Protein AF-A0A1Y3MSL2-F1 (afdb_monomer_lite)

Secondary structure (DSSP, 8-state):
-TTTT-TTHHHHHHHHHTT--TT---HHHHHHHHHHHHHHHHTTHHHH-GGGHHHHHHHHHHHTTTTTT-HHHHHHHHHHHHHHHHH-HHHHGGG-HHHHHHHHHHTTSHHHHHHHHHHHH-GGGT-TT---HHHHHHSPPPHHHHHTTS-HHHHHHHHHHHHH-------HHHHHHHHHHHHHHHHHS-GGGHHHHHHHHHHHHHHHHHTTSSS-SHHHHT-TT--HHHHHHHHHHHHHHHT----------------S-S--S--S--PPPPHHHHHHHHHHHHHTT-TT----HHHHHHHHHHHHTT-

Radius of gyration: 24.71 Å; chains: 1; bounding box: 52×56×68 Å

Foldseek 3Di:
DLVVVDPPVLVVLLLLLLVQAPLDPDPVNLCSLQVSLCVCVVSVVCVVPVLSLQQLLLSLLRCLLNCPVVVVSSVSSLVVNLCCCQPPVVSNLLQAQVSVVSLVSCCVPVSSVVVNCCQAPPVCNRPVPRPHSVSRNPRDGDPSNVSSNHHPVNVVVVVCCVVPDPDPDPDLVVVLVVLLVLLCCLCPVDPVCSVVSLVVLQVVVVVCCVVPVDVACQCSLVDVPHDPSSNVSCCSSHVVRNPPPDPPPDDDDDDDPDDPDDDDPDPPDDDPDDPVVVVVVVVVCVVVVDPPDDQDPVNVVVVVVSVVVPD

pLDDT: mean 78.19, std 22.47, range [26.97, 98.5]

Sequence (311 aa):
MVEFNVSGLDKVYINLLRQIQGGSTTEENLWLIETLLNHIKHYRIYESTPKIIPPFLYAYLRLICEHSQYKDLQQQEIQFCIQLLTEKFNICMEIGRDLIRALQDVAQIPEFQKIWTDLLENPNNFDPNFEGIEQILLIPTQKQCLEARITFYMEEKLNFYTNNSAIMMNTPDLSATLINFLRHLVDQYCQSLSQVMLKHVKLSMHTILSKNVIRTLHNIYNCPTFNETTRNSMKYLFGEFLNIEQKQLPMNNMNKPISPTGKSFDSVNMIPLNPRVDDILNKFKKISSDKNKKYSRQDMKDLISLCLDGV

Structure (mmCIF, N/CA/C/O backbone):
data_AF-A0A1Y3MSL2-F1
#
_entry.id   AF-A0A1Y3MSL2-F1
#
loop_
_atom_site.group_PDB
_atom_site.id
_atom_site.type_symbol
_atom_site.label_atom_id
_atom_site.label_alt_id
_atom_site.label_comp_id
_atom_site.label_asym_id
_atom_site.label_entity_id
_atom_site.label_seq_id
_atom_site.pdbx_PDB_ins_code
_atom_site.Cartn_x
_atom_site.Cartn_y
_atom_site.Cartn_z
_atom_site.occupancy
_atom_site.B_iso_or_equiv
_atom_site.auth_seq_id
_atom_site.auth_comp_id
_atom_site.auth_asym_id
_atom_site.auth_atom_id
_atom_site.pdbx_PDB_model_num
ATOM 1 N N . MET A 1 1 ? -16.620 17.525 16.086 1.00 66.31 1 MET A N 1
ATOM 2 C CA . MET A 1 1 ? -17.002 17.370 14.659 1.00 66.31 1 MET A CA 1
ATOM 3 C C . MET A 1 1 ? -17.764 16.074 14.424 1.00 66.31 1 MET A C 1
ATOM 5 O O . MET A 1 1 ? -18.835 16.142 13.841 1.00 66.31 1 MET A O 1
ATOM 9 N N . VAL A 1 2 ? -17.261 14.928 14.902 1.00 69.00 2 VAL A N 1
ATOM 10 C CA . VAL A 1 2 ? -17.973 13.640 14.787 1.00 69.00 2 VAL A CA 1
ATOM 11 C C . VAL A 1 2 ? -19.322 13.663 15.506 1.00 69.00 2 VAL A C 1
ATOM 13 O O . VAL A 1 2 ? -20.334 13.373 14.888 1.00 69.00 2 VAL A O 1
ATOM 16 N N . GLU A 1 3 ? -19.361 14.143 16.750 1.00 75.44 3 GLU A N 1
ATOM 17 C CA . GLU A 1 3 ? -20.609 14.298 17.523 1.00 75.44 3 GLU A CA 1
ATOM 18 C C . GLU A 1 3 ? -21.643 15.225 16.861 1.00 75.44 3 GLU A C 1
ATOM 20 O O . GLU A 1 3 ? -22.834 15.132 17.134 1.00 75.44 3 GLU A O 1
ATOM 25 N N . PHE A 1 4 ? -21.190 16.111 15.970 1.00 72.88 4 PHE A N 1
ATOM 26 C CA . PHE A 1 4 ? -22.033 17.081 15.272 1.00 72.88 4 PHE A CA 1
ATOM 27 C C . PHE A 1 4 ? -22.359 16.656 13.830 1.00 72.88 4 PHE A C 1
ATOM 29 O O . PHE A 1 4 ? -22.899 17.465 13.083 1.00 72.88 4 PHE A O 1
ATOM 36 N N . ASN A 1 5 ? -22.015 15.423 13.421 1.00 73.19 5 ASN A N 1
ATOM 37 C CA . ASN A 1 5 ? -22.256 14.874 12.077 1.00 73.19 5 ASN A CA 1
ATOM 38 C C . ASN A 1 5 ? -21.853 15.821 10.933 1.00 73.19 5 ASN A C 1
ATOM 40 O O . ASN A 1 5 ? -22.550 15.955 9.926 1.00 73.19 5 ASN A O 1
ATOM 44 N N . VAL A 1 6 ? -20.711 16.495 11.092 1.00 77.56 6 VAL A N 1
ATOM 45 C CA . VAL A 1 6 ? -20.198 17.429 10.084 1.00 77.56 6 VAL A CA 1
ATOM 46 C C . VAL A 1 6 ? -19.865 16.666 8.797 1.00 77.56 6 VAL A C 1
ATOM 48 O O . VAL A 1 6 ? -19.219 15.619 8.830 1.00 77.56 6 VAL A O 1
ATOM 51 N N . SER A 1 7 ? -20.284 17.186 7.643 1.00 79.50 7 SER A N 1
ATOM 52 C CA . SER A 1 7 ? -19.957 16.598 6.339 1.00 79.50 7 SER A CA 1
ATOM 53 C C . SER A 1 7 ? -18.458 16.682 6.033 1.00 79.50 7 SER A C 1
ATOM 55 O O . SER A 1 7 ? -17.817 17.681 6.354 1.00 79.50 7 SER A O 1
ATOM 57 N N . GLY A 1 8 ? -17.903 15.683 5.340 1.00 82.69 8 GLY A N 1
ATOM 58 C CA . GLY A 1 8 ? -16.497 15.699 4.906 1.00 82.69 8 GLY A CA 1
ATOM 59 C C . GLY A 1 8 ? -15.489 15.244 5.969 1.00 82.69 8 GLY A C 1
ATOM 60 O O . GLY A 1 8 ? -14.298 15.538 5.852 1.00 82.69 8 GLY A O 1
ATOM 61 N N . LEU A 1 9 ? -15.951 14.544 7.012 1.00 83.75 9 LEU A N 1
ATOM 62 C CA . LEU A 1 9 ? -15.089 13.970 8.050 1.00 83.75 9 LEU A CA 1
ATOM 63 C C . LEU A 1 9 ? -14.026 13.027 7.479 1.00 83.75 9 LEU A C 1
ATOM 65 O O . LEU A 1 9 ? -12.894 13.053 7.953 1.00 83.75 9 LEU A O 1
ATOM 69 N N . ASP A 1 10 ? -14.356 12.253 6.444 1.00 83.81 10 ASP A N 1
ATOM 70 C CA . ASP A 1 10 ? -13.400 11.425 5.700 1.00 83.81 10 ASP A CA 1
ATOM 71 C C . ASP A 1 10 ? -12.150 12.213 5.312 1.00 83.81 10 ASP A C 1
ATOM 73 O O . ASP A 1 10 ? -11.039 11.806 5.649 1.00 83.81 10 ASP A O 1
ATOM 77 N N . LYS A 1 11 ? -12.323 13.378 4.680 1.00 88.44 11 LYS A N 1
ATOM 78 C CA . LYS A 1 11 ? -11.209 14.232 4.242 1.00 88.44 11 LYS A CA 1
ATOM 79 C C . LYS A 1 11 ? -10.355 14.703 5.411 1.00 88.44 11 LYS A C 1
ATOM 81 O O . LYS A 1 11 ? -9.132 14.717 5.299 1.00 88.44 11 LYS A O 1
ATOM 86 N N . VAL A 1 12 ? -10.981 15.064 6.533 1.00 90.12 12 VAL A N 1
ATOM 87 C CA . VAL A 1 12 ? -10.260 15.476 7.746 1.00 90.12 12 VAL A CA 1
ATOM 88 C C . VAL A 1 12 ? -9.389 14.331 8.254 1.00 90.12 12 VAL A C 1
ATOM 90 O O . VAL A 1 12 ? -8.194 14.525 8.457 1.00 90.12 12 VAL A O 1
ATOM 93 N N . TYR A 1 13 ? -9.945 13.128 8.390 1.00 91.81 13 TYR A N 1
ATOM 94 C CA . TYR A 1 13 ? -9.178 11.973 8.852 1.00 91.81 13 TYR A CA 1
ATOM 95 C C . TYR A 1 13 ? -8.070 11.559 7.894 1.00 91.81 13 TYR A C 1
ATOM 97 O O . TYR A 1 13 ? -6.981 11.229 8.347 1.00 91.81 13 TYR A O 1
ATOM 105 N N . ILE A 1 14 ? -8.310 11.601 6.584 1.00 91.06 14 ILE A N 1
ATOM 106 C CA . ILE A 1 14 ? -7.271 11.318 5.588 1.00 91.06 14 ILE A CA 1
ATOM 107 C C . ILE A 1 14 ? -6.144 12.345 5.712 1.00 91.06 14 ILE A C 1
ATOM 109 O O . ILE A 1 14 ? -4.976 11.974 5.741 1.00 91.06 14 ILE A O 1
ATOM 113 N N . ASN A 1 15 ? -6.465 13.632 5.854 1.00 92.06 15 ASN A N 1
ATOM 114 C CA . ASN A 1 15 ? -5.452 14.671 6.037 1.00 92.06 15 ASN A CA 1
ATOM 115 C C . ASN A 1 15 ? -4.680 14.522 7.354 1.00 92.06 15 ASN A C 1
ATOM 117 O O . ASN A 1 15 ? -3.499 14.861 7.394 1.00 92.06 15 ASN A O 1
ATOM 121 N N . LEU A 1 16 ? -5.318 14.009 8.411 1.00 94.12 16 LEU A N 1
ATOM 122 C CA . LEU A 1 16 ? -4.657 13.680 9.675 1.00 94.12 16 LEU A CA 1
ATOM 123 C C . LEU A 1 16 ? -3.761 12.442 9.544 1.00 94.12 16 LEU A C 1
ATOM 125 O O . LEU A 1 16 ? -2.630 12.482 10.017 1.00 94.12 16 LEU A O 1
ATOM 129 N N . LEU A 1 17 ? -4.204 11.393 8.840 1.00 94.81 17 LEU A N 1
ATOM 130 C CA . LEU A 1 17 ? -3.349 10.249 8.498 1.00 94.81 17 LEU A CA 1
ATOM 131 C C . LEU A 1 17 ? -2.090 10.704 7.759 1.00 94.81 17 LEU A C 1
ATOM 133 O O . LEU A 1 17 ? -1.000 10.243 8.069 1.00 94.81 17 LEU A O 1
ATOM 137 N N . ARG A 1 18 ? -2.223 11.665 6.839 1.00 95.06 18 ARG A N 1
ATOM 138 C CA . ARG A 1 18 ? -1.089 12.249 6.109 1.00 95.06 18 ARG A CA 1
ATOM 139 C C . ARG A 1 18 ? -0.109 13.021 6.991 1.00 95.06 18 ARG A C 1
ATOM 141 O O . ARG A 1 18 ? 0.969 13.358 6.518 1.00 95.06 18 ARG A O 1
ATOM 148 N N . GLN A 1 19 ? -0.442 13.340 8.239 1.00 93.50 19 GLN A N 1
ATOM 149 C CA . GLN A 1 19 ? 0.536 13.915 9.168 1.00 93.50 19 GLN A CA 1
ATOM 150 C C . GLN A 1 19 ? 1.425 12.843 9.803 1.00 93.50 19 GLN A C 1
ATOM 152 O O . GLN A 1 19 ? 2.504 13.174 10.287 1.00 93.50 19 GLN A O 1
ATOM 157 N N . ILE A 1 20 ? 1.007 11.572 9.774 1.00 94.94 20 ILE A N 1
ATOM 158 C CA . ILE A 1 20 ? 1.820 10.468 10.274 1.00 94.94 20 ILE A CA 1
ATOM 159 C C . ILE A 1 20 ? 3.036 10.304 9.365 1.00 94.94 20 ILE A C 1
ATOM 161 O O . ILE A 1 20 ? 2.923 10.064 8.160 1.00 94.94 20 ILE A O 1
ATOM 165 N N . GLN A 1 21 ? 4.217 10.388 9.963 1.00 92.69 21 GLN A N 1
ATOM 166 C CA . GLN A 1 21 ? 5.470 10.131 9.276 1.00 92.69 21 GLN A CA 1
ATOM 167 C C . GLN A 1 21 ? 5.853 8.658 9.433 1.00 92.69 21 GLN A C 1
ATOM 169 O O . GLN A 1 21 ? 6.237 8.224 10.516 1.00 92.69 21 GLN A O 1
ATOM 174 N N . GLY A 1 22 ? 5.791 7.891 8.342 1.00 90.81 22 GLY A N 1
ATOM 175 C CA . GLY A 1 22 ? 6.319 6.523 8.328 1.00 90.81 22 GLY A CA 1
ATOM 176 C C . GLY A 1 22 ? 7.823 6.488 8.626 1.00 90.81 22 GLY A C 1
ATOM 177 O O . GLY A 1 22 ? 8.572 7.371 8.199 1.00 90.81 22 GLY A O 1
ATOM 178 N N . GLY A 1 23 ? 8.255 5.477 9.372 1.00 89.44 23 GLY A N 1
ATOM 179 C CA . GLY A 1 23 ? 9.626 5.270 9.834 1.00 89.44 23 GLY A CA 1
ATOM 180 C C . GLY A 1 23 ? 10.053 6.180 10.989 1.00 89.44 23 GLY A C 1
ATOM 181 O O . GLY A 1 23 ? 11.220 6.150 11.374 1.00 89.44 23 GLY A O 1
ATOM 182 N N . SER A 1 24 ? 9.148 7.002 11.528 1.00 92.19 24 SER A N 1
ATOM 183 C CA . SER A 1 24 ? 9.424 7.889 12.659 1.00 92.19 24 SER A CA 1
ATOM 184 C C . SER A 1 24 ? 8.794 7.353 13.940 1.00 92.19 24 SER A C 1
ATOM 186 O O . SER A 1 24 ? 7.582 7.169 14.012 1.00 92.19 24 SER A O 1
ATOM 188 N N . THR A 1 25 ? 9.599 7.171 14.982 1.00 93.50 25 THR A N 1
ATOM 189 C CA . THR A 1 25 ? 9.144 6.727 16.310 1.00 93.50 25 THR A CA 1
ATOM 190 C C . THR A 1 25 ? 9.230 7.849 17.349 1.00 93.50 25 THR A C 1
ATOM 192 O O . THR A 1 25 ? 9.481 7.593 18.525 1.00 93.50 25 THR A O 1
ATOM 195 N N . THR A 1 26 ? 9.091 9.113 16.928 1.00 95.81 26 THR A N 1
ATOM 196 C CA . THR A 1 26 ? 9.028 10.243 17.870 1.00 95.81 26 THR A CA 1
ATOM 197 C C . THR A 1 26 ? 7.743 10.190 18.694 1.00 95.81 26 THR A C 1
ATOM 199 O O . THR A 1 26 ? 6.717 9.691 18.224 1.00 95.81 26 THR A O 1
ATOM 202 N N . GLU A 1 27 ? 7.778 10.734 19.912 1.00 95.62 27 GLU A N 1
ATOM 203 C CA . GLU A 1 27 ? 6.625 10.732 20.822 1.00 95.62 27 GLU A CA 1
ATOM 204 C C . GLU A 1 27 ? 5.393 11.393 20.190 1.00 95.62 27 GLU A C 1
ATOM 206 O O . GLU A 1 27 ? 4.289 10.871 20.308 1.00 95.62 27 GLU A O 1
ATOM 211 N N . GLU A 1 28 ? 5.569 12.491 19.449 1.00 95.69 28 GLU A N 1
ATOM 212 C CA . GLU A 1 28 ? 4.463 13.188 18.787 1.00 95.69 28 GLU A CA 1
ATOM 213 C C . GLU A 1 28 ? 3.830 12.355 17.666 1.00 95.69 28 GLU A C 1
ATOM 215 O O . GLU A 1 28 ? 2.613 12.399 17.475 1.00 95.69 28 GLU A O 1
ATOM 220 N N . ASN A 1 29 ? 4.642 11.591 16.929 1.00 95.81 29 ASN A N 1
ATOM 221 C CA . ASN A 1 29 ? 4.155 10.745 15.843 1.00 95.81 29 ASN A CA 1
ATOM 222 C C . ASN A 1 29 ? 3.393 9.541 16.407 1.00 95.81 29 ASN A C 1
ATOM 224 O O . ASN A 1 29 ? 2.274 9.271 15.982 1.00 95.81 29 ASN A O 1
ATOM 228 N N . LEU A 1 30 ? 3.958 8.879 17.422 1.00 97.44 30 LEU A N 1
ATOM 229 C CA . LEU A 1 30 ? 3.312 7.769 18.128 1.00 97.44 30 LEU A CA 1
ATOM 230 C C . LEU A 1 30 ? 2.002 8.210 18.789 1.00 97.44 30 LEU A C 1
ATOM 232 O O . LEU A 1 30 ? 0.982 7.538 18.643 1.00 97.44 30 LEU A O 1
ATOM 236 N N . TRP A 1 31 ? 1.999 9.380 19.436 1.00 97.25 31 TRP A N 1
ATOM 237 C CA . TRP A 1 31 ? 0.795 9.968 20.017 1.00 97.25 31 TRP A CA 1
ATOM 238 C C . TRP A 1 31 ? -0.295 10.195 18.968 1.00 97.25 31 TRP A C 1
ATOM 240 O O . TRP A 1 31 ? -1.458 9.871 19.213 1.00 97.25 31 TRP A O 1
ATOM 250 N N . LEU A 1 32 ? 0.055 10.732 17.794 1.00 97.19 32 LEU A N 1
ATOM 251 C CA . LEU A 1 32 ? -0.909 10.954 16.717 1.00 97.19 32 LEU A CA 1
ATOM 252 C C . LEU A 1 32 ? -1.486 9.628 16.203 1.00 97.19 32 LEU A C 1
ATOM 254 O O . LEU A 1 32 ? -2.701 9.523 16.027 1.00 97.19 32 LEU A O 1
ATOM 258 N N . ILE A 1 33 ? -0.631 8.627 15.983 1.00 97.88 33 ILE A N 1
ATOM 259 C CA . ILE A 1 33 ? -1.020 7.290 15.520 1.00 97.88 33 ILE A CA 1
ATOM 260 C C . ILE A 1 33 ? -2.006 6.653 16.501 1.00 97.88 33 ILE A C 1
ATOM 262 O O . ILE A 1 33 ? -3.086 6.221 16.094 1.00 97.88 33 ILE A O 1
ATOM 266 N N . GLU A 1 34 ? -1.670 6.633 17.789 1.00 97.75 34 GLU A N 1
ATOM 267 C CA . GLU A 1 34 ? -2.527 6.059 18.824 1.00 97.75 34 GLU A CA 1
ATOM 268 C C . GLU A 1 34 ? -3.834 6.850 18.974 1.00 97.75 34 GLU A C 1
ATOM 270 O O . GLU A 1 34 ? -4.921 6.273 19.049 1.00 97.75 34 GLU A O 1
ATOM 275 N N . THR A 1 35 ? -3.760 8.182 18.952 1.00 97.44 35 THR A N 1
ATOM 276 C CA . THR A 1 35 ? -4.938 9.050 19.077 1.00 97.44 35 THR A CA 1
ATOM 277 C C . THR A 1 35 ? -5.912 8.833 17.924 1.00 97.44 35 THR A C 1
ATOM 279 O O . THR A 1 35 ? -7.111 8.685 18.161 1.00 97.44 35 THR A O 1
ATOM 282 N N . LEU A 1 36 ? -5.429 8.778 16.679 1.00 97.12 36 LEU A N 1
ATOM 283 C CA . LEU A 1 36 ? -6.282 8.529 15.515 1.00 97.12 36 LEU A CA 1
ATOM 284 C C . LEU A 1 36 ? -6.907 7.134 15.554 1.00 97.12 36 LEU A C 1
ATOM 286 O O . LEU A 1 36 ? -8.094 7.000 15.245 1.00 97.12 36 LEU A O 1
ATOM 290 N N . LEU A 1 37 ? -6.148 6.126 15.990 1.00 97.62 37 LEU A N 1
ATOM 291 C CA . LEU A 1 37 ? -6.630 4.755 16.132 1.00 97.62 37 LEU A CA 1
ATOM 292 C C . LEU A 1 37 ? -7.752 4.668 17.170 1.00 97.62 37 LEU A C 1
ATOM 294 O O . LEU A 1 37 ? -8.819 4.105 16.921 1.00 97.62 37 LEU A O 1
ATOM 298 N N . ASN A 1 38 ? -7.539 5.279 18.332 1.00 96.50 38 ASN A N 1
ATOM 299 C CA . ASN A 1 38 ? -8.529 5.310 19.397 1.00 96.50 38 ASN A CA 1
ATOM 300 C C . ASN A 1 38 ? -9.775 6.087 18.981 1.00 96.50 38 ASN A C 1
ATOM 302 O O . ASN A 1 38 ? -10.893 5.637 19.228 1.00 96.50 38 ASN A O 1
ATOM 306 N N . HIS A 1 39 ? -9.607 7.208 18.282 1.00 94.38 39 HIS A N 1
ATOM 307 C CA . HIS A 1 39 ? -10.724 8.031 17.840 1.00 94.38 39 HIS A CA 1
ATOM 308 C C . HIS A 1 39 ? -11.575 7.327 16.772 1.00 94.38 39 HIS A C 1
ATOM 310 O O . HIS A 1 39 ? -12.806 7.338 16.861 1.00 94.38 39 HIS A O 1
ATOM 316 N N . ILE A 1 40 ? -10.952 6.670 15.783 1.00 93.88 40 ILE A N 1
ATOM 317 C CA . ILE A 1 40 ? -11.698 5.952 14.742 1.00 93.88 40 ILE A CA 1
ATOM 318 C C . ILE A 1 40 ? -12.452 4.742 15.314 1.00 93.88 40 ILE A C 1
ATOM 320 O O . ILE A 1 40 ? -13.585 4.481 14.901 1.00 93.88 40 ILE A O 1
ATOM 324 N N . LYS A 1 41 ? -11.864 4.049 16.303 1.00 94.12 41 LYS A N 1
ATOM 325 C CA . LYS A 1 41 ? -12.496 2.933 17.024 1.00 94.12 41 LYS A CA 1
ATOM 326 C C . LYS A 1 41 ? -13.646 3.402 17.912 1.00 94.12 41 LYS A C 1
ATOM 328 O O . LYS A 1 41 ? -14.734 2.841 17.822 1.00 94.12 41 LYS A O 1
ATOM 333 N N . HIS A 1 42 ? -13.422 4.430 18.732 1.00 93.50 42 HIS A N 1
ATOM 334 C CA . HIS A 1 42 ? -14.396 4.922 19.708 1.00 93.50 42 HIS A CA 1
ATOM 335 C C . HIS A 1 42 ? -15.689 5.400 19.043 1.00 93.50 42 HIS A C 1
ATOM 337 O O . HIS A 1 42 ? -16.775 4.997 19.446 1.00 93.50 42 HIS A O 1
ATOM 343 N N . TYR A 1 43 ? -15.573 6.201 17.982 1.00 91.38 43 TYR A N 1
ATOM 344 C CA . TYR A 1 43 ? -16.738 6.733 17.273 1.00 91.38 43 TYR A CA 1
ATOM 345 C C . TYR A 1 43 ? -17.218 5.858 16.106 1.00 91.38 43 TYR A C 1
ATOM 347 O O . TYR A 1 43 ? -18.119 6.269 15.378 1.00 91.38 43 TYR A O 1
ATOM 355 N N . ARG A 1 44 ? -16.601 4.686 15.887 1.00 91.12 44 ARG A N 1
ATOM 356 C CA . ARG A 1 44 ? -16.934 3.742 14.799 1.00 91.12 44 ARG A CA 1
ATOM 357 C C . ARG A 1 44 ? -17.102 4.425 13.435 1.00 91.12 44 ARG A C 1
ATOM 359 O O . ARG A 1 44 ? -18.027 4.157 12.676 1.00 91.12 44 ARG A O 1
ATOM 366 N N . ILE A 1 45 ? -16.190 5.335 13.105 1.00 89.88 45 ILE A N 1
ATOM 367 C CA . ILE A 1 45 ? -16.319 6.242 11.944 1.00 89.88 45 ILE A CA 1
ATOM 368 C C . ILE A 1 45 ? -16.338 5.473 10.622 1.00 89.88 45 ILE A C 1
ATOM 370 O O . ILE A 1 45 ? -16.960 5.895 9.651 1.00 89.88 45 ILE A O 1
ATOM 374 N N . TYR A 1 46 ? -15.693 4.310 10.597 1.00 91.12 46 TYR A N 1
ATOM 375 C CA . TYR A 1 46 ? -15.720 3.387 9.469 1.00 91.12 46 TYR A CA 1
ATOM 376 C C . TYR A 1 46 ? -17.119 2.822 9.166 1.00 91.12 46 TYR A C 1
ATOM 378 O O . TYR A 1 46 ? -17.337 2.333 8.062 1.00 91.12 46 TYR A O 1
ATOM 386 N N . GLU A 1 47 ? -18.079 2.896 10.093 1.00 90.94 47 GLU A N 1
ATOM 387 C CA . GLU A 1 47 ? -19.471 2.508 9.834 1.00 90.94 47 GLU A CA 1
ATOM 388 C C . GLU A 1 47 ? -20.258 3.621 9.153 1.00 90.94 47 GLU A C 1
ATOM 390 O O . GLU A 1 47 ? -20.958 3.371 8.174 1.00 90.94 47 GLU A O 1
ATOM 395 N N . SER A 1 48 ? -20.126 4.855 9.645 1.00 88.31 48 SER A N 1
ATOM 396 C CA . SER A 1 48 ? -20.818 6.011 9.067 1.00 88.31 48 SER A CA 1
ATOM 397 C C . SER A 1 48 ? -20.194 6.454 7.746 1.00 88.31 48 SER A C 1
ATOM 399 O O . SER A 1 48 ? -20.893 6.944 6.862 1.00 88.31 48 SER A O 1
ATOM 401 N N . THR A 1 49 ? -18.880 6.266 7.591 1.00 90.00 49 THR A N 1
ATOM 402 C CA . THR A 1 49 ? -18.124 6.689 6.409 1.00 90.00 49 THR A CA 1
ATOM 403 C C . THR A 1 49 ? -17.181 5.583 5.919 1.00 90.00 49 THR A C 1
ATOM 405 O O . THR A 1 49 ? -15.966 5.692 6.081 1.00 90.00 49 THR A O 1
ATOM 408 N N . PRO A 1 50 ? -17.688 4.526 5.255 1.00 92.50 50 PRO A N 1
ATOM 409 C CA . PRO A 1 50 ? -16.879 3.351 4.906 1.00 92.50 50 PRO A CA 1
ATOM 410 C C . PRO A 1 50 ? -15.697 3.624 3.964 1.00 92.50 50 PRO A C 1
ATOM 412 O O . PRO A 1 50 ? -14.712 2.895 3.982 1.00 92.50 50 PRO A O 1
ATOM 415 N N . LYS A 1 51 ? -15.730 4.727 3.204 1.00 90.56 51 LYS A N 1
ATOM 416 C CA . LYS A 1 51 ? -14.627 5.176 2.328 1.00 90.56 51 LYS A CA 1
ATOM 417 C C . LYS A 1 51 ? -13.320 5.479 3.073 1.00 90.56 51 LYS A C 1
ATOM 419 O O . LYS A 1 51 ? -12.273 5.633 2.451 1.00 90.56 51 LYS A O 1
ATOM 424 N N . ILE A 1 52 ? -13.377 5.602 4.398 1.00 94.00 52 ILE A N 1
ATOM 425 C CA . ILE A 1 52 ? -12.206 5.789 5.254 1.00 94.00 52 ILE A CA 1
ATOM 426 C C . ILE A 1 52 ? -11.447 4.476 5.506 1.00 94.00 52 ILE A C 1
ATOM 428 O O . ILE A 1 52 ? -10.282 4.514 5.891 1.00 94.00 52 ILE A O 1
ATOM 432 N N . ILE A 1 53 ? -12.087 3.320 5.285 1.00 96.69 53 ILE A N 1
ATOM 433 C CA . ILE A 1 53 ? -11.514 2.001 5.576 1.00 96.69 53 ILE A CA 1
ATOM 434 C C . ILE A 1 53 ? -10.244 1.753 4.752 1.00 96.69 53 ILE A C 1
ATOM 436 O O . ILE A 1 53 ? -9.220 1.479 5.379 1.00 96.69 53 ILE A O 1
ATOM 440 N N . PRO A 1 54 ? -10.236 1.906 3.407 1.00 97.56 54 PRO A N 1
ATOM 441 C CA . PRO A 1 54 ? -9.041 1.645 2.605 1.00 97.56 54 PRO A CA 1
ATOM 442 C C . PRO A 1 54 ? -7.781 2.404 3.063 1.00 97.56 54 PRO A C 1
ATOM 444 O O . PRO A 1 54 ? -6.775 1.749 3.345 1.00 97.56 54 PRO A O 1
ATOM 447 N N . PRO A 1 55 ? -7.784 3.748 3.218 1.00 96.88 55 PRO A N 1
ATOM 448 C CA . PRO A 1 55 ? -6.581 4.469 3.634 1.00 96.88 55 PRO A CA 1
ATOM 449 C C . PRO A 1 55 ? -6.166 4.166 5.079 1.00 96.88 55 PRO A C 1
ATOM 451 O O . PRO A 1 55 ? -4.967 4.123 5.343 1.00 96.88 55 PRO A O 1
ATOM 454 N N . PHE A 1 56 ? -7.107 3.939 6.006 1.00 97.62 56 PHE A N 1
ATOM 455 C CA . PHE A 1 56 ? -6.768 3.587 7.391 1.00 97.62 56 PHE A CA 1
ATOM 456 C C . PHE A 1 56 ? -6.155 2.201 7.473 1.00 97.62 56 PHE A C 1
ATOM 458 O O . PHE A 1 56 ? -5.062 2.057 8.013 1.00 97.62 56 PHE A O 1
ATOM 465 N N . LEU A 1 57 ? -6.819 1.192 6.910 1.00 98.25 57 LEU A N 1
ATOM 466 C CA . LEU A 1 57 ? -6.297 -0.166 6.905 1.00 98.25 57 LEU A CA 1
ATOM 467 C C . LEU A 1 57 ? -4.913 -0.200 6.247 1.00 98.25 57 LEU A C 1
ATOM 469 O O . LEU A 1 57 ? -3.971 -0.736 6.827 1.00 98.25 57 LEU A O 1
ATOM 473 N N . TYR A 1 58 ? -4.758 0.431 5.079 1.00 97.94 58 TYR A N 1
ATOM 474 C CA . TYR A 1 58 ? -3.467 0.487 4.402 1.00 97.94 58 TYR A CA 1
ATOM 475 C C . TYR A 1 58 ? -2.397 1.216 5.231 1.00 97.94 58 TYR A C 1
ATOM 477 O O . TYR A 1 58 ? -1.252 0.766 5.281 1.00 97.94 58 TYR A O 1
ATOM 485 N N . ALA A 1 59 ? -2.746 2.314 5.911 1.00 97.38 59 ALA A N 1
ATOM 486 C CA . ALA A 1 59 ? -1.818 3.026 6.782 1.00 97.38 59 ALA A CA 1
ATOM 487 C C . ALA A 1 59 ? -1.352 2.169 7.962 1.00 97.38 59 ALA A C 1
ATOM 489 O O . ALA A 1 59 ? -0.145 2.020 8.157 1.00 97.38 59 ALA A O 1
ATOM 490 N N . TYR A 1 60 ? -2.286 1.576 8.702 1.00 98.06 60 TYR A N 1
ATOM 491 C CA . TYR A 1 60 ? -1.975 0.816 9.908 1.00 98.06 60 TYR A CA 1
ATOM 492 C C . TYR A 1 60 ? -1.302 -0.528 9.612 1.00 98.06 60 TYR A C 1
ATOM 494 O O . TYR A 1 60 ? -0.371 -0.884 10.327 1.00 98.06 60 TYR A O 1
ATOM 502 N N . LEU A 1 61 ? -1.639 -1.221 8.515 1.00 97.81 61 LEU A N 1
ATOM 503 C CA . LEU A 1 61 ? -0.897 -2.419 8.087 1.00 97.81 61 LEU A CA 1
ATOM 504 C C . LEU A 1 61 ? 0.603 -2.143 7.909 1.00 97.81 61 LEU A C 1
ATOM 506 O O . LEU A 1 61 ? 1.430 -2.989 8.227 1.00 97.81 61 LEU A O 1
ATOM 510 N N . ARG A 1 62 ? 0.964 -0.950 7.423 1.00 95.75 62 ARG A N 1
ATOM 511 C CA . ARG A 1 62 ? 2.365 -0.561 7.208 1.00 95.75 62 ARG A CA 1
ATOM 512 C C . ARG A 1 62 ? 3.050 -0.125 8.505 1.00 95.75 62 ARG A C 1
ATOM 514 O O . ARG A 1 62 ? 4.229 -0.408 8.678 1.00 95.75 62 ARG A O 1
ATOM 521 N N . LEU A 1 63 ? 2.317 0.534 9.405 1.00 96.75 63 LEU A N 1
ATOM 522 C CA . LEU A 1 63 ? 2.830 0.991 10.703 1.00 96.75 63 LEU A CA 1
ATOM 523 C C . LEU A 1 63 ? 3.151 -0.162 11.662 1.00 96.75 63 LEU A C 1
ATOM 525 O O . LEU A 1 63 ? 4.133 -0.080 12.393 1.00 96.75 63 LEU A O 1
ATOM 529 N N . ILE A 1 64 ? 2.398 -1.265 11.609 1.00 97.12 64 ILE A N 1
ATOM 530 C CA . ILE A 1 64 ? 2.588 -2.421 12.504 1.00 97.12 64 ILE A CA 1
ATOM 531 C C . ILE A 1 64 ? 4.037 -2.930 12.508 1.00 97.12 64 ILE A C 1
ATOM 533 O O . ILE A 1 64 ? 4.570 -3.277 13.566 1.00 97.12 64 ILE A O 1
ATOM 537 N N . CYS A 1 65 ? 4.698 -2.968 11.347 1.00 92.06 65 CYS A N 1
ATOM 538 C CA . CYS A 1 65 ? 6.093 -3.403 11.232 1.00 92.06 65 CYS A CA 1
ATOM 539 C C . CYS A 1 65 ? 7.076 -2.436 11.920 1.00 92.06 65 CYS A C 1
ATOM 541 O O . CYS A 1 65 ? 8.131 -2.855 12.397 1.00 92.06 65 CYS A O 1
ATOM 543 N N . GLU A 1 66 ? 6.731 -1.151 11.986 1.00 93.25 66 GLU A N 1
ATOM 544 C CA . GLU A 1 66 ? 7.557 -0.078 12.547 1.00 93.25 66 GLU A CA 1
ATOM 545 C C . GLU A 1 66 ? 7.454 -0.028 14.085 1.00 93.25 66 GLU A C 1
ATOM 547 O O . GLU A 1 66 ? 8.397 0.380 14.761 1.00 93.25 66 GLU A O 1
ATOM 552 N N . HIS A 1 67 ? 6.352 -0.518 14.662 1.00 95.19 67 HIS A N 1
ATOM 553 C CA . HIS A 1 67 ? 6.066 -0.432 16.100 1.00 95.19 67 HIS A CA 1
ATOM 554 C C . HIS A 1 67 ? 6.389 -1.695 16.902 1.00 95.19 67 HIS A C 1
ATOM 556 O O . HIS A 1 67 ? 5.895 -1.875 18.011 1.00 95.19 67 HIS A O 1
ATOM 562 N N . SER A 1 68 ? 7.270 -2.562 16.399 1.00 91.06 68 SER A N 1
ATOM 563 C CA . SER A 1 68 ? 7.656 -3.804 17.093 1.00 91.06 68 SER A CA 1
ATOM 564 C C . SER A 1 68 ? 8.170 -3.611 18.531 1.00 91.06 68 SER A C 1
ATOM 566 O O . SER A 1 68 ? 8.066 -4.538 19.337 1.00 91.06 68 SER A O 1
ATOM 568 N N . GLN A 1 69 ? 8.694 -2.428 18.863 1.00 93.06 69 GLN A N 1
ATOM 569 C CA . GLN A 1 69 ? 9.163 -2.054 20.204 1.00 93.06 69 GLN A CA 1
ATOM 570 C C . GLN A 1 69 ? 8.045 -1.514 21.120 1.00 93.06 69 GLN A C 1
ATOM 572 O O . GLN A 1 69 ? 8.204 -1.520 22.337 1.00 93.06 69 GLN A O 1
ATOM 577 N N . TYR A 1 70 ? 6.901 -1.107 20.562 1.00 95.94 70 TYR A N 1
ATOM 578 C CA . TYR A 1 70 ? 5.759 -0.519 21.270 1.00 95.94 70 TYR A CA 1
ATOM 579 C C . TYR A 1 70 ? 4.599 -1.516 21.297 1.00 95.94 70 TYR A C 1
ATOM 581 O O . TYR A 1 70 ? 3.613 -1.366 20.580 1.00 95.94 70 TYR A O 1
ATOM 589 N N . LYS A 1 71 ? 4.743 -2.574 22.102 1.00 95.75 71 LYS A N 1
ATOM 590 C CA . LYS A 1 71 ? 3.867 -3.759 22.058 1.00 95.75 71 LYS A CA 1
ATOM 591 C C . LYS A 1 71 ? 2.384 -3.453 22.241 1.00 95.75 71 LYS A C 1
ATOM 593 O O . LYS A 1 71 ? 1.576 -4.007 21.503 1.00 95.75 71 LYS A O 1
ATOM 598 N N . ASP A 1 72 ? 2.037 -2.556 23.158 1.00 97.25 72 ASP A N 1
ATOM 599 C CA . ASP A 1 72 ? 0.635 -2.213 23.411 1.00 97.25 72 ASP A CA 1
ATOM 600 C C . ASP A 1 72 ? 0.007 -1.493 22.214 1.00 97.25 72 ASP A C 1
ATOM 602 O O . ASP A 1 72 ? -1.082 -1.861 21.773 1.00 97.25 72 ASP A O 1
ATOM 606 N N . LEU A 1 73 ? 0.712 -0.512 21.639 1.00 97.62 73 LEU A N 1
ATOM 607 C CA . LEU A 1 73 ? 0.266 0.175 20.427 1.00 97.62 73 LEU A CA 1
ATOM 608 C C . LEU A 1 73 ? 0.179 -0.807 19.256 1.00 97.62 73 LEU A C 1
ATOM 610 O O . LEU A 1 73 ? -0.873 -0.917 18.633 1.00 97.62 73 LEU A O 1
ATOM 614 N N . GLN A 1 74 ? 1.240 -1.582 19.016 1.00 97.88 74 GLN A N 1
ATOM 615 C CA . GLN A 1 74 ? 1.287 -2.583 17.952 1.00 97.88 74 GLN A CA 1
ATOM 616 C C . GLN A 1 74 ? 0.104 -3.556 18.048 1.00 97.88 74 GLN A C 1
ATOM 618 O O . GLN A 1 74 ? -0.545 -3.839 17.043 1.00 97.88 74 GLN A O 1
ATOM 623 N N . GLN A 1 75 ? -0.233 -4.032 19.252 1.00 98.06 75 GLN A N 1
ATOM 624 C CA . GLN A 1 75 ? -1.370 -4.930 19.442 1.00 98.06 75 GLN A CA 1
ATOM 625 C C . GLN A 1 75 ? -2.703 -4.251 19.111 1.00 98.06 75 GLN A C 1
ATOM 627 O O . GLN A 1 75 ? -3.570 -4.876 18.497 1.00 98.06 75 GLN A O 1
ATOM 632 N N . GLN A 1 76 ? -2.883 -2.979 19.479 1.00 98.25 76 GLN A N 1
ATOM 633 C CA . GLN A 1 76 ? -4.087 -2.225 19.123 1.00 98.25 76 GLN A CA 1
ATOM 634 C C . GLN A 1 76 ? -4.229 -2.056 17.603 1.00 98.25 76 GLN A C 1
ATOM 636 O O . GLN A 1 76 ? -5.345 -2.158 17.083 1.00 98.25 76 GLN A O 1
ATOM 641 N N . GLU A 1 77 ? -3.121 -1.814 16.897 1.00 98.38 77 GLU A N 1
ATOM 642 C CA . GLU A 1 77 ? -3.080 -1.702 15.435 1.00 98.38 77 GLU A CA 1
ATOM 643 C C . GLU A 1 77 ? -3.415 -3.038 14.765 1.00 98.38 77 GLU A C 1
ATOM 645 O O . GLU A 1 77 ? -4.269 -3.080 13.877 1.00 98.38 77 GLU A O 1
ATOM 650 N N . ILE A 1 78 ? -2.802 -4.136 15.231 1.00 98.50 78 ILE A N 1
ATOM 651 C CA . ILE A 1 78 ? -3.092 -5.501 14.767 1.00 98.50 78 ILE A CA 1
ATOM 652 C C . ILE A 1 78 ? -4.587 -5.781 14.920 1.00 98.50 78 ILE A C 1
ATOM 654 O O . ILE A 1 78 ? -5.255 -6.091 13.937 1.00 98.50 78 ILE A O 1
ATOM 658 N N . GLN A 1 79 ? -5.141 -5.609 16.123 1.00 98.25 79 GLN A N 1
ATOM 659 C CA . GLN A 1 79 ? -6.556 -5.877 16.394 1.00 98.25 79 GLN A CA 1
ATOM 660 C C . GLN A 1 79 ? -7.485 -5.085 15.473 1.00 98.25 79 GLN A C 1
ATOM 662 O O . GLN A 1 79 ? -8.448 -5.639 14.946 1.00 98.25 79 GLN A O 1
ATOM 667 N N . PHE A 1 80 ? -7.192 -3.803 15.256 1.00 98.25 80 PHE A N 1
ATOM 668 C CA . PHE A 1 80 ? -7.981 -2.957 14.368 1.00 98.25 80 PHE A CA 1
ATOM 669 C C . PHE A 1 80 ? -7.943 -3.441 12.914 1.00 98.25 80 PHE A C 1
ATOM 671 O O . PHE A 1 80 ? -8.992 -3.585 12.284 1.00 98.25 80 PHE A O 1
ATOM 678 N N . CYS A 1 81 ? -6.754 -3.736 12.387 1.00 98.50 81 CYS A N 1
ATOM 679 C CA . CYS A 1 81 ? -6.593 -4.232 11.023 1.00 98.50 81 CYS A CA 1
ATOM 680 C C . CYS A 1 81 ? -7.278 -5.593 10.822 1.00 98.50 81 CYS A C 1
ATOM 682 O O . CYS A 1 81 ? -8.000 -5.767 9.841 1.00 98.50 81 CYS A O 1
ATOM 684 N N . ILE A 1 82 ? -7.110 -6.533 11.761 1.00 98.19 82 ILE A N 1
ATOM 685 C CA . ILE A 1 82 ? -7.771 -7.848 11.731 1.00 98.19 82 ILE A CA 1
ATOM 686 C C . ILE A 1 82 ? -9.295 -7.691 11.758 1.00 98.19 82 ILE A C 1
ATOM 688 O O . ILE A 1 82 ? -9.989 -8.348 10.979 1.00 98.19 82 ILE A O 1
ATOM 692 N N . GLN A 1 83 ? -9.820 -6.799 12.605 1.00 97.25 83 GLN A N 1
ATOM 693 C CA . GLN A 1 83 ? -11.255 -6.526 12.678 1.00 97.25 83 GLN A CA 1
ATOM 694 C C . GLN A 1 83 ? -11.793 -6.045 11.323 1.00 97.25 83 GLN A C 1
ATOM 696 O O . GLN A 1 83 ? -12.763 -6.604 10.816 1.00 97.25 83 GLN A O 1
ATOM 701 N N . LEU A 1 84 ? -11.147 -5.056 10.697 1.00 97.81 84 LEU A N 1
ATOM 702 C CA . LEU A 1 84 ? -11.578 -4.544 9.393 1.00 97.81 84 LEU A CA 1
ATOM 703 C C . LEU A 1 84 ? -11.491 -5.601 8.287 1.00 97.81 84 LEU A C 1
ATOM 705 O O . LEU A 1 84 ? -12.426 -5.728 7.498 1.00 97.81 84 LEU A O 1
ATOM 709 N N . LEU A 1 85 ? -10.404 -6.376 8.247 1.00 97.31 85 LEU A N 1
ATOM 710 C CA . LEU A 1 85 ? -10.225 -7.444 7.261 1.00 97.31 85 LEU A CA 1
ATOM 711 C C . LEU A 1 85 ? -11.270 -8.553 7.409 1.00 97.31 85 LEU A C 1
ATOM 713 O O . LEU A 1 85 ? -11.673 -9.129 6.407 1.00 97.31 85 LEU A O 1
ATOM 717 N N . THR A 1 86 ? -11.727 -8.826 8.632 1.00 95.19 86 THR A N 1
ATOM 718 C CA . THR A 1 86 ? -12.728 -9.868 8.899 1.00 95.19 86 THR A CA 1
ATOM 719 C C . THR A 1 86 ? -14.155 -9.367 8.661 1.00 95.19 86 THR A C 1
ATOM 721 O O . THR A 1 86 ? -14.975 -10.073 8.087 1.00 95.19 86 THR A O 1
ATOM 724 N N . GLU A 1 87 ? -14.476 -8.141 9.085 1.00 94.81 87 GLU A N 1
ATOM 725 C CA . GLU A 1 87 ? -15.851 -7.619 9.057 1.00 94.81 87 GLU A CA 1
ATOM 726 C C . GLU A 1 87 ? -16.200 -6.860 7.769 1.00 94.81 87 GLU A C 1
ATOM 728 O O . GLU A 1 87 ? -17.377 -6.707 7.433 1.00 94.81 87 GLU A O 1
ATOM 733 N N . LYS A 1 88 ? -15.200 -6.305 7.074 1.00 96.12 88 LYS A N 1
ATOM 734 C CA . LYS A 1 88 ? -15.374 -5.365 5.953 1.00 96.12 88 LYS A CA 1
ATOM 735 C C . LYS A 1 88 ? -14.473 -5.713 4.766 1.00 96.12 88 LYS A C 1
ATOM 737 O O . LYS A 1 88 ? -14.044 -4.812 4.040 1.00 96.12 88 LYS A O 1
ATOM 742 N N . PHE A 1 89 ? -14.205 -7.002 4.543 1.00 95.88 89 PHE A N 1
ATOM 743 C CA . PHE A 1 89 ? -13.261 -7.475 3.525 1.00 95.88 89 PHE A CA 1
ATOM 744 C C . PHE A 1 89 ? -13.514 -6.888 2.129 1.00 95.88 89 PHE A C 1
ATOM 746 O O . PHE A 1 89 ? -12.589 -6.365 1.513 1.00 95.88 89 PHE A O 1
ATOM 753 N N . ASN A 1 90 ? -14.772 -6.860 1.676 1.00 94.81 90 ASN A N 1
ATOM 754 C CA . ASN A 1 90 ? -15.148 -6.298 0.372 1.00 94.81 90 ASN A CA 1
ATOM 755 C C . ASN A 1 90 ? -14.683 -4.851 0.165 1.00 94.81 90 ASN A C 1
ATOM 757 O O . ASN A 1 90 ? -14.236 -4.497 -0.921 1.00 94.81 90 ASN A O 1
ATOM 761 N N . ILE A 1 91 ? -14.732 -4.026 1.215 1.00 96.56 91 ILE A N 1
ATOM 762 C CA . ILE A 1 91 ? -14.265 -2.634 1.166 1.00 96.56 91 ILE A CA 1
ATOM 763 C C . ILE A 1 91 ? -12.736 -2.588 1.252 1.00 96.56 91 ILE A C 1
ATOM 765 O O . ILE A 1 91 ? -12.092 -1.777 0.595 1.00 96.56 91 ILE A O 1
ATOM 769 N N . CYS A 1 92 ? -12.132 -3.484 2.036 1.00 97.50 92 CYS A N 1
ATOM 770 C CA . CYS A 1 92 ? -10.679 -3.598 2.133 1.00 97.50 92 CYS A CA 1
ATOM 771 C C . CYS A 1 92 ? -10.050 -3.944 0.775 1.00 97.50 92 CYS A C 1
ATOM 773 O O . CYS A 1 92 ? -9.033 -3.355 0.414 1.00 97.50 92 CYS A O 1
ATOM 775 N N . MET A 1 93 ? -10.678 -4.829 -0.010 1.00 95.44 93 MET A N 1
ATOM 776 C CA . MET A 1 93 ? -10.219 -5.197 -1.356 1.00 95.44 93 MET A CA 1
ATOM 777 C C . MET A 1 93 ? -10.105 -4.003 -2.308 1.00 95.44 93 MET A C 1
ATOM 779 O O . MET A 1 93 ? -9.278 -4.033 -3.220 1.00 95.44 93 MET A O 1
ATOM 783 N N . GLU A 1 94 ? -10.866 -2.927 -2.083 1.00 95.81 94 GLU A N 1
ATOM 784 C CA . GLU A 1 94 ? -10.779 -1.713 -2.895 1.00 95.81 94 GLU A CA 1
ATOM 785 C C . GLU A 1 94 ? -9.409 -1.020 -2.806 1.00 95.81 94 GLU A C 1
ATOM 787 O O . GLU A 1 94 ? -9.066 -0.246 -3.700 1.00 95.81 94 GLU A O 1
ATOM 792 N N . ILE A 1 95 ? -8.594 -1.318 -1.781 1.00 97.94 95 ILE A N 1
ATOM 793 C CA . ILE A 1 95 ? -7.184 -0.896 -1.728 1.00 97.94 95 ILE A CA 1
ATOM 794 C C . ILE A 1 95 ? -6.431 -1.400 -2.967 1.00 97.94 95 ILE A C 1
ATOM 796 O O . ILE A 1 95 ? -5.538 -0.707 -3.443 1.00 97.94 95 ILE A O 1
ATOM 800 N N . GLY A 1 96 ? -6.786 -2.572 -3.500 1.00 96.00 96 GLY A N 1
ATOM 801 C CA . GLY A 1 96 ? -6.164 -3.199 -4.663 1.00 96.00 96 GLY A CA 1
ATOM 802 C C . GLY A 1 96 ? -4.844 -3.901 -4.351 1.00 96.00 96 GLY A C 1
ATOM 803 O O . GLY A 1 96 ? -4.573 -4.280 -3.213 1.00 96.00 96 GLY A O 1
ATOM 804 N N . ARG A 1 97 ? -3.996 -4.085 -5.367 1.00 91.56 97 ARG A N 1
ATOM 805 C CA . ARG A 1 97 ? -2.758 -4.890 -5.288 1.00 91.56 97 ARG A CA 1
ATOM 806 C C . ARG A 1 97 ? -1.812 -4.558 -4.124 1.00 91.56 97 ARG A C 1
ATOM 808 O O . ARG A 1 97 ? -1.106 -5.444 -3.647 1.00 91.56 97 ARG A O 1
ATOM 815 N N . ASP A 1 98 ? -1.781 -3.311 -3.649 1.00 95.38 98 ASP A N 1
ATOM 816 C CA . ASP A 1 98 ? -0.949 -2.931 -2.498 1.00 95.38 98 ASP A CA 1
ATOM 817 C C . ASP A 1 98 ? -1.460 -3.490 -1.162 1.00 95.38 98 ASP A C 1
ATOM 819 O O . ASP A 1 98 ? -0.670 -3.575 -0.223 1.00 95.38 98 ASP A O 1
ATOM 823 N N . LEU A 1 99 ? -2.723 -3.927 -1.075 1.00 97.00 99 LEU A N 1
ATOM 824 C CA . LEU A 1 99 ? -3.218 -4.693 0.070 1.00 97.00 99 LEU A CA 1
ATOM 825 C C . LEU A 1 99 ? -2.454 -6.007 0.208 1.00 97.00 99 LEU A C 1
ATOM 827 O O . LEU A 1 99 ? -1.966 -6.308 1.290 1.00 97.00 99 LEU A O 1
ATOM 831 N N . ILE A 1 100 ? -2.297 -6.754 -0.891 1.00 93.88 100 ILE A N 1
ATOM 832 C CA . ILE A 1 100 ? -1.564 -8.029 -0.892 1.00 93.88 100 ILE A CA 1
ATOM 833 C C . ILE A 1 100 ? -0.129 -7.807 -0.420 1.00 93.88 100 ILE A C 1
ATOM 835 O O . ILE A 1 100 ? 0.354 -8.518 0.455 1.00 93.88 100 ILE A O 1
ATOM 839 N N . ARG A 1 101 ? 0.528 -6.764 -0.933 1.00 90.44 101 ARG A N 1
ATOM 840 C CA . ARG A 1 101 ? 1.889 -6.408 -0.524 1.00 90.44 101 ARG A CA 1
ATOM 841 C C . ARG A 1 101 ? 1.964 -6.023 0.961 1.00 90.44 101 ARG A C 1
ATOM 843 O O . ARG A 1 101 ? 2.884 -6.443 1.647 1.00 90.44 101 ARG A O 1
ATOM 850 N N . ALA A 1 102 ? 1.009 -5.240 1.464 1.00 95.62 102 ALA A N 1
ATOM 851 C CA . ALA A 1 102 ? 0.963 -4.861 2.877 1.00 95.62 102 ALA A CA 1
ATOM 852 C C . ALA A 1 102 ? 0.693 -6.064 3.797 1.00 95.62 102 ALA A C 1
ATOM 854 O O . ALA A 1 102 ? 1.290 -6.151 4.862 1.00 95.62 102 ALA A O 1
ATOM 855 N N . LEU A 1 103 ? -0.156 -7.008 3.380 1.00 95.44 103 LEU A N 1
ATOM 856 C CA . LEU A 1 103 ? -0.415 -8.248 4.116 1.00 95.44 103 LEU A CA 1
ATOM 857 C C . LEU A 1 103 ? 0.806 -9.174 4.137 1.00 95.44 103 LEU A C 1
ATOM 859 O O . LEU A 1 103 ? 1.087 -9.768 5.172 1.00 95.44 103 LEU A O 1
ATOM 863 N N . GLN A 1 104 ? 1.567 -9.248 3.039 1.00 88.94 104 GLN A N 1
ATOM 864 C CA . GLN A 1 104 ? 2.840 -9.979 2.993 1.00 88.94 104 GLN A CA 1
ATOM 865 C C . GLN A 1 104 ? 3.846 -9.443 4.021 1.00 88.94 104 GLN A C 1
ATOM 867 O O . GLN A 1 104 ? 4.510 -10.240 4.682 1.00 88.94 104 GLN A O 1
ATOM 872 N N . ASP A 1 105 ? 3.922 -8.117 4.194 1.00 89.38 105 ASP A N 1
ATOM 873 C CA . ASP A 1 105 ? 4.830 -7.478 5.159 1.00 89.38 105 ASP A CA 1
ATOM 874 C C . ASP A 1 105 ? 4.530 -7.915 6.614 1.00 89.38 105 ASP A C 1
ATOM 876 O O . ASP A 1 105 ? 5.447 -8.042 7.427 1.00 89.38 105 ASP A O 1
ATOM 880 N N . VAL A 1 106 ? 3.258 -8.185 6.942 1.00 95.38 106 VAL A N 1
ATOM 881 C CA . VAL A 1 106 ? 2.806 -8.577 8.293 1.00 95.38 106 VAL A CA 1
ATOM 882 C C . VAL A 1 106 ? 2.508 -10.072 8.446 1.00 95.38 106 VAL A C 1
ATOM 884 O O . VAL A 1 106 ? 2.155 -10.506 9.539 1.00 95.38 106 VAL A O 1
ATOM 887 N N . ALA A 1 107 ? 2.686 -10.889 7.403 1.00 90.12 107 ALA A N 1
ATOM 888 C CA . ALA A 1 107 ? 2.260 -12.295 7.385 1.00 90.12 107 ALA A CA 1
ATOM 889 C C . ALA A 1 107 ? 2.952 -13.190 8.432 1.00 90.12 107 ALA A C 1
ATOM 891 O O . ALA A 1 107 ? 2.469 -14.280 8.725 1.00 90.12 107 ALA A O 1
ATOM 892 N N . GLN A 1 108 ? 4.081 -12.750 8.998 1.00 88.62 108 GLN A N 1
ATOM 893 C CA . GLN A 1 108 ? 4.783 -13.464 10.073 1.00 88.62 108 GLN A CA 1
ATOM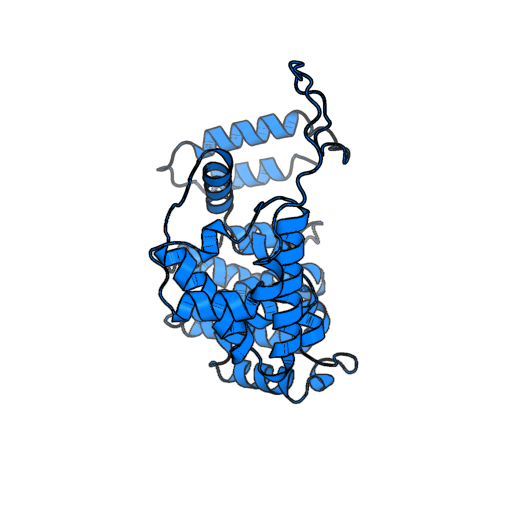 894 C C . GLN A 1 108 ? 4.120 -13.297 11.451 1.00 88.62 108 GLN A C 1
ATOM 896 O O . GLN A 1 108 ? 4.458 -14.020 12.386 1.00 88.62 108 GLN A O 1
ATOM 901 N N . ILE A 1 109 ? 3.203 -12.340 11.601 1.00 94.12 109 ILE A N 1
ATOM 902 C CA . ILE A 1 109 ? 2.440 -12.131 12.833 1.00 94.12 109 ILE A CA 1
ATOM 903 C C . ILE A 1 109 ? 1.306 -13.169 12.870 1.00 94.12 109 ILE A C 1
ATOM 905 O O . ILE A 1 109 ? 0.569 -13.252 11.887 1.00 94.12 109 ILE A O 1
ATOM 909 N N . PRO A 1 110 ? 1.118 -13.939 13.962 1.00 93.69 110 PRO A N 1
ATOM 910 C CA . PRO A 1 110 ? 0.192 -15.077 13.992 1.00 93.69 110 PRO A CA 1
ATOM 911 C C . PRO A 1 110 ? -1.236 -14.765 13.522 1.00 93.69 110 PRO A C 1
ATOM 913 O O . PRO A 1 110 ? -1.828 -15.538 12.768 1.00 93.69 110 PRO A O 1
ATOM 916 N N . GLU A 1 111 ? -1.789 -13.619 13.923 1.00 95.06 111 GLU A N 1
ATOM 917 C CA . GLU A 1 111 ? -3.131 -13.190 13.528 1.00 95.06 111 GLU A CA 1
ATOM 918 C C . GLU A 1 111 ? -3.241 -12.957 12.013 1.00 95.06 111 GLU A C 1
ATOM 920 O O . GLU A 1 111 ? -4.223 -13.363 11.388 1.00 95.06 111 GLU A O 1
ATOM 925 N N . PHE A 1 112 ? -2.215 -12.356 11.406 1.00 96.62 112 PHE A N 1
ATOM 926 C CA . PHE A 1 112 ? -2.156 -12.140 9.960 1.00 96.62 112 PHE A CA 1
ATOM 927 C C . PHE A 1 112 ? -1.753 -13.389 9.192 1.00 96.62 112 PHE A C 1
ATOM 929 O O . PHE A 1 112 ? -2.192 -13.547 8.059 1.00 96.62 112 PHE A O 1
ATOM 936 N N . GLN A 1 113 ? -0.975 -14.291 9.791 1.00 92.38 113 GLN A N 1
ATOM 937 C CA . GLN A 1 113 ? -0.636 -15.571 9.182 1.00 92.38 113 GLN A CA 1
ATOM 938 C C . GLN A 1 113 ? -1.906 -16.361 8.872 1.00 92.38 113 GLN A C 1
ATOM 940 O O . GLN A 1 113 ? -2.043 -16.881 7.770 1.00 92.38 113 GLN A O 1
ATOM 945 N N . LYS A 1 114 ? -2.868 -16.385 9.805 1.00 91.62 114 LYS A N 1
ATOM 946 C CA . LYS A 1 114 ? -4.171 -17.015 9.571 1.00 91.62 114 LYS A CA 1
ATOM 947 C C . LYS A 1 114 ? -4.900 -16.380 8.384 1.00 91.62 114 LYS A C 1
ATOM 949 O O . LYS A 1 114 ? -5.316 -17.101 7.485 1.00 91.62 114 LYS A O 1
ATOM 954 N N . ILE A 1 115 ? -5.007 -15.048 8.357 1.00 94.25 115 ILE A N 1
ATOM 955 C CA . ILE A 1 115 ? -5.626 -14.325 7.233 1.00 94.25 115 ILE A CA 1
ATOM 956 C C . ILE A 1 115 ? -4.915 -14.657 5.920 1.00 94.25 115 ILE A C 1
ATOM 958 O O . ILE A 1 115 ? -5.568 -14.915 4.918 1.00 94.25 115 ILE A O 1
ATOM 962 N N . TRP A 1 116 ? -3.584 -14.661 5.919 1.00 91.81 116 TRP A N 1
ATOM 963 C CA . TRP A 1 116 ? -2.777 -14.933 4.738 1.00 91.81 116 TRP A CA 1
ATOM 964 C C . TRP A 1 116 ? -2.993 -16.352 4.205 1.00 91.81 116 TRP A C 1
ATOM 966 O O . TRP A 1 116 ? -3.196 -16.526 3.006 1.00 91.81 116 TRP A O 1
ATOM 976 N N . THR A 1 117 ? -3.010 -17.355 5.084 1.00 88.44 117 THR A N 1
ATOM 977 C CA . THR A 1 117 ? -3.332 -18.737 4.713 1.00 88.44 117 THR A CA 1
ATOM 978 C C . THR A 1 117 ? -4.753 -18.842 4.167 1.00 88.44 117 THR A C 1
ATOM 980 O O . THR A 1 117 ? -4.945 -19.393 3.087 1.00 88.44 117 THR A O 1
ATOM 983 N N . ASP A 1 118 ? -5.742 -18.259 4.850 1.00 90.62 118 ASP A N 1
ATOM 984 C CA . ASP A 1 118 ? -7.136 -18.285 4.398 1.00 90.62 118 ASP A CA 1
ATOM 985 C C . ASP A 1 118 ? -7.301 -17.588 3.035 1.00 90.62 118 ASP A C 1
ATOM 987 O O . ASP A 1 118 ? -8.060 -18.063 2.199 1.00 90.62 118 ASP A O 1
ATOM 991 N N . LEU A 1 119 ? -6.562 -16.506 2.760 1.00 89.00 119 LEU A N 1
ATOM 992 C CA . LEU A 1 119 ? -6.600 -15.817 1.463 1.00 89.00 119 LEU A CA 1
ATOM 993 C C . LEU A 1 119 ? -6.094 -16.685 0.307 1.00 89.00 119 LEU A C 1
ATOM 995 O O . LEU A 1 119 ? -6.564 -16.527 -0.819 1.00 89.00 119 LEU A O 1
ATOM 999 N N . LEU A 1 120 ? -5.116 -17.554 0.568 1.00 84.50 120 LEU A N 1
ATOM 1000 C CA . LEU A 1 120 ? -4.500 -18.411 -0.446 1.00 84.50 120 LEU A CA 1
ATOM 1001 C C . LEU A 1 120 ? -5.229 -19.747 -0.610 1.00 84.50 120 LEU A C 1
ATOM 1003 O O . LEU A 1 120 ? -5.321 -20.258 -1.722 1.00 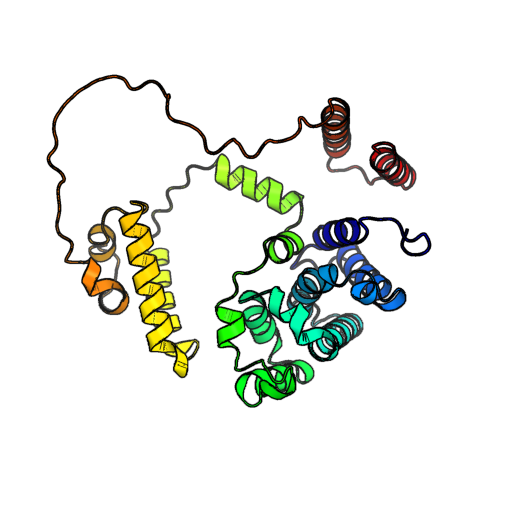84.50 120 LEU A O 1
ATOM 1007 N N . GLU A 1 121 ? -5.717 -20.320 0.488 1.00 87.12 121 GLU A N 1
ATOM 1008 C CA . GLU A 1 121 ? -6.248 -21.685 0.517 1.00 87.12 121 GLU A CA 1
ATOM 1009 C C . GLU A 1 121 ? -7.777 -21.728 0.607 1.00 87.12 121 GLU A C 1
ATOM 1011 O O . GLU A 1 121 ? -8.392 -22.656 0.087 1.00 87.12 121 GLU A O 1
ATOM 1016 N N . ASN A 1 122 ? -8.406 -20.728 1.235 1.00 90.88 122 ASN A N 1
ATOM 1017 C CA . ASN A 1 122 ? -9.842 -20.710 1.523 1.00 90.88 122 ASN A CA 1
ATOM 1018 C C . ASN A 1 122 ? -10.488 -19.330 1.247 1.00 90.88 122 ASN A C 1
ATOM 1020 O O . ASN A 1 122 ? -11.161 -18.789 2.130 1.00 90.88 122 ASN A O 1
ATOM 1024 N N . PRO A 1 123 ? -10.330 -18.738 0.045 1.00 89.38 123 PRO A N 1
ATOM 1025 C CA . PRO A 1 123 ? -10.758 -17.360 -0.228 1.00 89.38 123 PRO A CA 1
ATOM 1026 C C . PRO A 1 123 ? -12.265 -17.137 0.012 1.00 89.38 123 PRO A C 1
ATOM 1028 O O . PRO A 1 123 ? -12.663 -16.112 0.565 1.00 89.38 123 PRO A O 1
ATOM 1031 N N . ASN A 1 124 ? -13.095 -18.152 -0.245 1.00 91.69 124 ASN A N 1
ATOM 1032 C CA . ASN A 1 124 ? -14.541 -18.112 0.007 1.00 91.69 124 ASN A CA 1
ATOM 1033 C C . ASN A 1 124 ? -14.927 -17.872 1.484 1.00 91.69 124 ASN A C 1
ATOM 1035 O O . ASN A 1 124 ? -16.078 -17.536 1.759 1.00 91.69 124 ASN A O 1
ATOM 1039 N N . ASN A 1 125 ? -13.997 -18.036 2.439 1.00 91.19 125 ASN A N 1
ATOM 1040 C CA . ASN A 1 125 ? -14.228 -17.703 3.850 1.00 91.19 125 ASN A CA 1
ATOM 1041 C C . ASN A 1 125 ? -14.402 -16.193 4.077 1.00 91.19 125 ASN A C 1
ATOM 1043 O O . ASN A 1 125 ? -15.020 -15.804 5.068 1.00 91.19 125 ASN A O 1
ATOM 1047 N N . PHE A 1 126 ? -13.857 -15.350 3.193 1.00 90.69 126 PHE A N 1
ATOM 1048 C CA . PHE A 1 126 ? -13.972 -13.895 3.293 1.00 90.69 126 PHE A CA 1
ATOM 1049 C C . PHE A 1 126 ? -15.221 -13.357 2.593 1.00 90.69 126 PHE A C 1
ATOM 1051 O O . PHE A 1 126 ? -15.929 -12.521 3.151 1.00 90.69 126 PHE A O 1
ATOM 1058 N N . ASP A 1 127 ? -15.490 -13.830 1.376 1.00 88.94 127 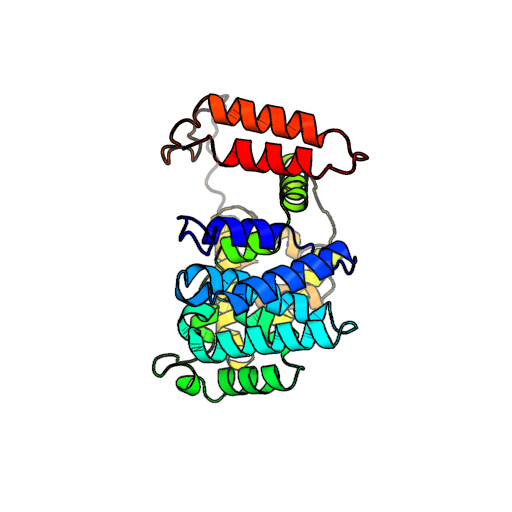ASP A N 1
ATOM 1059 C CA . ASP A 1 127 ? -16.708 -13.535 0.622 1.00 88.94 127 ASP A CA 1
ATOM 1060 C C . ASP A 1 127 ? -16.998 -14.699 -0.343 1.00 88.94 127 ASP A C 1
ATOM 1062 O O . ASP A 1 127 ? -16.074 -15.159 -1.013 1.00 88.94 127 ASP A O 1
ATOM 1066 N N . PRO A 1 128 ? -18.250 -15.174 -0.475 1.00 90.31 128 PRO A N 1
ATOM 1067 C CA . PRO A 1 128 ? -18.589 -16.264 -1.394 1.00 90.31 128 PRO A CA 1
ATOM 1068 C C . PRO A 1 128 ? -18.274 -15.996 -2.874 1.00 90.31 128 PRO A C 1
ATOM 1070 O O . PRO A 1 128 ? -18.218 -16.941 -3.655 1.00 90.31 128 PRO A O 1
ATOM 1073 N N . ASN A 1 129 ? -18.118 -14.730 -3.276 1.00 90.38 129 ASN A N 1
ATOM 1074 C CA . ASN A 1 129 ? -17.768 -14.327 -4.641 1.00 90.38 129 ASN A CA 1
ATOM 1075 C C . ASN A 1 129 ? -16.269 -14.031 -4.806 1.00 90.38 129 ASN A C 1
ATOM 1077 O O . ASN A 1 129 ? -15.828 -13.684 -5.906 1.00 90.38 129 ASN A O 1
ATOM 1081 N N . PHE A 1 130 ? -15.488 -14.122 -3.727 1.00 91.56 130 PHE A N 1
ATOM 1082 C CA . PHE A 1 130 ? -14.050 -13.912 -3.769 1.00 91.56 130 PHE A CA 1
ATOM 1083 C C . PHE A 1 130 ? -13.351 -15.211 -4.176 1.00 91.56 130 PHE A C 1
ATOM 1085 O O . PHE A 1 130 ? -13.183 -16.128 -3.378 1.00 91.56 130 PHE A O 1
ATOM 1092 N N . GLU A 1 131 ? -12.943 -15.285 -5.442 1.00 85.62 131 GLU A N 1
ATOM 1093 C CA . GLU A 1 131 ? -12.370 -16.508 -6.024 1.00 85.62 131 GLU A CA 1
ATOM 1094 C C . GLU A 1 131 ? -10.879 -16.681 -5.702 1.00 85.62 131 GLU A C 1
ATOM 1096 O O . GLU A 1 131 ? -10.361 -17.793 -5.783 1.00 85.62 131 GLU A O 1
ATOM 1101 N N . GLY A 1 132 ? -10.179 -15.597 -5.349 1.00 85.12 132 GLY A N 1
ATOM 1102 C CA . GLY A 1 132 ? -8.744 -15.630 -5.080 1.00 85.12 132 GLY A CA 1
ATOM 1103 C C . GLY A 1 132 ? -8.056 -14.272 -5.186 1.00 85.12 132 GLY A C 1
ATOM 1104 O O . GLY A 1 132 ? -8.606 -13.285 -5.689 1.00 85.12 132 GLY A O 1
ATOM 1105 N N . ILE A 1 133 ? -6.807 -14.221 -4.716 1.00 85.75 133 ILE A N 1
ATOM 1106 C CA . ILE A 1 133 ? -5.995 -12.995 -4.656 1.00 85.75 133 ILE A CA 1
ATOM 1107 C C . ILE A 1 133 ? -5.758 -12.348 -6.027 1.00 85.75 133 ILE A C 1
ATOM 1109 O O . ILE A 1 133 ? -5.478 -11.151 -6.097 1.00 85.75 133 ILE A O 1
ATOM 1113 N N . GLU A 1 134 ? -5.901 -13.099 -7.121 1.00 81.94 134 GLU A N 1
ATOM 1114 C CA . GLU A 1 134 ? -5.825 -12.609 -8.496 1.00 81.94 134 GLU A CA 1
ATOM 1115 C C . GLU A 1 134 ? -6.803 -11.457 -8.732 1.00 81.94 134 GLU A C 1
ATOM 1117 O O . GLU A 1 134 ? -6.441 -10.475 -9.385 1.00 81.94 134 GLU A O 1
ATOM 1122 N N . GLN A 1 135 ? -8.008 -11.534 -8.155 1.00 87.19 135 GLN A N 1
ATOM 1123 C CA . GLN A 1 135 ? -9.014 -10.479 -8.267 1.00 87.19 135 GLN A CA 1
ATOM 1124 C C . GLN A 1 135 ? -8.496 -9.159 -7.673 1.00 87.19 135 GLN A C 1
ATOM 1126 O O . GLN A 1 135 ? -8.609 -8.110 -8.306 1.00 87.19 135 GLN A O 1
ATOM 1131 N N . ILE A 1 136 ? -7.842 -9.208 -6.506 1.00 90.25 136 ILE A N 1
ATOM 1132 C CA . ILE A 1 136 ? -7.274 -8.025 -5.836 1.00 90.25 136 ILE A CA 1
ATOM 1133 C C . ILE A 1 136 ? -6.043 -7.508 -6.590 1.00 90.25 136 ILE A C 1
ATOM 1135 O O . ILE A 1 136 ? -5.870 -6.299 -6.751 1.00 90.25 136 ILE A O 1
ATOM 1139 N N . LEU A 1 137 ? -5.187 -8.408 -7.086 1.00 84.44 137 LEU A N 1
ATOM 1140 C CA . LEU A 1 137 ? -3.965 -8.055 -7.817 1.00 84.44 137 LEU A CA 1
ATOM 1141 C C . LEU A 1 137 ? -4.244 -7.310 -9.134 1.00 84.44 137 LEU A C 1
ATOM 1143 O O . LEU A 1 137 ? -3.406 -6.519 -9.579 1.00 84.44 137 LEU A O 1
ATOM 1147 N N . LEU A 1 138 ? -5.412 -7.529 -9.744 1.00 84.25 138 LEU A N 1
ATOM 1148 C CA . LEU A 1 138 ? -5.856 -6.812 -10.943 1.00 84.25 138 LEU A CA 1
ATOM 1149 C C . LEU A 1 138 ? -6.376 -5.396 -10.644 1.00 84.25 138 LEU A C 1
ATOM 1151 O O . LEU A 1 138 ? -6.389 -4.553 -11.545 1.00 84.25 138 LEU A O 1
ATOM 1155 N N . ILE A 1 139 ? -6.768 -5.108 -9.400 1.00 90.38 139 ILE A N 1
ATOM 1156 C CA . ILE A 1 139 ? -7.276 -3.794 -9.000 1.00 90.38 139 ILE A CA 1
ATOM 1157 C C . ILE A 1 139 ? -6.085 -2.842 -8.783 1.00 90.38 139 ILE A C 1
ATOM 1159 O O . ILE A 1 139 ? -5.213 -3.103 -7.942 1.00 90.38 139 ILE A O 1
ATOM 1163 N N . PRO A 1 140 ? -6.002 -1.720 -9.526 1.00 91.56 140 PRO A N 1
ATOM 1164 C CA . PRO A 1 140 ? -4.968 -0.723 -9.294 1.00 91.56 140 PRO A CA 1
ATOM 1165 C C . PRO A 1 140 ? -5.175 -0.050 -7.938 1.00 91.56 140 PRO A C 1
ATOM 1167 O O . PRO A 1 140 ? -6.295 0.289 -7.565 1.00 91.56 140 PRO A O 1
ATOM 1170 N N . THR A 1 141 ? -4.075 0.199 -7.231 1.00 94.50 141 THR A N 1
ATOM 1171 C CA . THR A 1 141 ? -4.129 0.822 -5.911 1.00 94.50 141 THR A CA 1
ATOM 1172 C C . THR A 1 141 ? -4.747 2.214 -5.959 1.00 94.50 141 THR A C 1
ATOM 1174 O O . THR A 1 141 ? -4.323 3.062 -6.750 1.00 94.50 141 THR A O 1
ATOM 1177 N N . GLN A 1 142 ? -5.724 2.471 -5.088 1.00 93.31 142 GLN A N 1
ATOM 1178 C CA . GLN A 1 142 ? -6.373 3.777 -4.993 1.00 93.31 142 GLN A CA 1
ATOM 1179 C C . GLN A 1 142 ? -5.369 4.873 -4.612 1.00 93.31 142 GLN A C 1
ATOM 1181 O O . GLN A 1 142 ? -4.623 4.747 -3.638 1.00 93.31 142 GLN A O 1
ATOM 1186 N N . LYS A 1 143 ? -5.403 5.999 -5.340 1.00 92.19 143 LYS A N 1
ATOM 1187 C CA . LYS A 1 143 ? -4.498 7.145 -5.126 1.00 92.19 143 LYS A CA 1
ATOM 1188 C C . LYS A 1 143 ? -4.514 7.634 -3.674 1.00 92.19 143 LYS A C 1
ATOM 1190 O O . LYS A 1 143 ? -3.459 7.862 -3.099 1.00 92.19 143 LYS A O 1
ATOM 1195 N N . GLN A 1 144 ? -5.698 7.698 -3.069 1.00 91.75 144 GLN A N 1
ATOM 1196 C CA . GLN A 1 144 ? -5.903 8.127 -1.686 1.00 91.75 144 GLN A CA 1
ATOM 1197 C C . GLN A 1 144 ? -5.155 7.254 -0.665 1.00 91.75 144 GLN A C 1
ATOM 1199 O O . GLN A 1 144 ? -4.669 7.774 0.335 1.00 91.75 144 GLN A O 1
ATOM 1204 N N . CYS A 1 145 ? -5.021 5.946 -0.911 1.00 93.81 145 CYS A N 1
ATOM 1205 C CA . CYS A 1 145 ? -4.243 5.058 -0.043 1.00 93.81 145 CYS A CA 1
ATOM 1206 C C . CYS A 1 145 ? -2.745 5.390 -0.118 1.00 93.81 145 CYS A C 1
ATOM 1208 O O . CYS A 1 145 ? -2.062 5.440 0.903 1.00 93.81 145 CYS A O 1
ATOM 1210 N N . LEU A 1 146 ? -2.237 5.667 -1.322 1.00 91.94 146 LEU A N 1
ATOM 1211 C CA . LEU A 1 146 ? -0.842 6.064 -1.526 1.00 91.94 146 LEU A CA 1
ATOM 1212 C C . LEU A 1 146 ? -0.558 7.443 -0.914 1.00 91.94 146 LEU A C 1
ATOM 1214 O O . LEU A 1 146 ? 0.432 7.610 -0.208 1.00 91.94 146 LEU A O 1
ATOM 1218 N N . GLU A 1 147 ? -1.453 8.408 -1.131 1.00 91.94 147 GLU A N 1
ATOM 1219 C CA . GLU A 1 147 ? -1.362 9.760 -0.568 1.00 91.94 147 GLU A CA 1
ATOM 1220 C C . GLU A 1 147 ? -1.405 9.747 0.960 1.00 91.94 147 GLU A C 1
ATOM 1222 O O . GLU A 1 147 ? -0.637 10.474 1.583 1.00 91.94 147 GLU A O 1
ATOM 1227 N N . ALA A 1 148 ? -2.231 8.889 1.573 1.00 91.88 148 ALA A N 1
ATOM 1228 C CA . ALA A 1 148 ? -2.327 8.744 3.028 1.00 91.88 148 ALA A CA 1
ATOM 1229 C C . ALA A 1 148 ? -0.995 8.350 3.697 1.00 91.88 148 ALA A C 1
ATOM 1231 O O . ALA A 1 148 ? -0.828 8.575 4.892 1.00 91.88 148 ALA A O 1
ATOM 1232 N N . ARG A 1 149 ? -0.040 7.788 2.941 1.00 92.31 149 ARG A N 1
ATOM 1233 C CA . ARG A 1 149 ? 1.307 7.420 3.416 1.00 92.31 149 ARG A CA 1
ATOM 1234 C C . ARG A 1 149 ? 2.384 8.461 3.118 1.00 92.31 149 ARG A C 1
ATOM 1236 O O . ARG A 1 149 ? 3.530 8.259 3.515 1.00 92.31 149 ARG A O 1
ATOM 1243 N N . ILE A 1 150 ? 2.053 9.537 2.407 1.00 92.31 150 ILE A N 1
ATOM 1244 C CA . ILE A 1 150 ? 2.995 10.596 2.045 1.00 92.31 150 ILE A CA 1
ATOM 1245 C C . ILE A 1 150 ? 2.554 11.887 2.724 1.00 92.31 150 ILE A C 1
ATOM 1247 O O . ILE A 1 150 ? 1.488 12.447 2.434 1.00 92.31 150 ILE A O 1
ATOM 1251 N N . THR A 1 151 ? 3.416 12.393 3.604 1.00 92.56 151 THR A N 1
ATOM 1252 C CA . THR A 1 151 ? 3.146 13.663 4.272 1.00 92.56 151 THR A CA 1
ATOM 1253 C C . THR A 1 151 ? 3.146 14.815 3.279 1.00 92.56 151 THR A C 1
ATOM 1255 O O . THR A 1 151 ? 3.801 14.758 2.237 1.00 92.56 151 THR A O 1
ATOM 1258 N N . PHE A 1 152 ? 2.423 15.889 3.590 1.00 91.19 152 PHE A N 1
ATOM 1259 C CA . PHE A 1 152 ? 2.369 17.069 2.719 1.00 91.19 152 PHE A CA 1
ATOM 1260 C C . PHE A 1 152 ? 3.763 17.628 2.412 1.00 91.19 152 PHE A C 1
ATOM 1262 O O . PHE A 1 152 ? 4.058 17.983 1.275 1.00 91.19 152 PHE A O 1
ATOM 1269 N N . TYR A 1 153 ? 4.648 17.631 3.410 1.00 89.31 153 TYR A N 1
ATOM 1270 C CA . TYR A 1 153 ? 6.032 18.056 3.230 1.00 89.31 153 TYR A CA 1
ATOM 1271 C C . TYR A 1 153 ? 6.819 17.116 2.303 1.00 89.31 153 TYR A C 1
ATOM 1273 O O . TYR A 1 153 ? 7.572 17.577 1.444 1.00 89.31 153 TYR A O 1
ATOM 1281 N N . MET A 1 154 ? 6.642 15.797 2.445 1.00 91.06 154 MET A N 1
ATOM 1282 C CA . MET A 1 154 ? 7.270 14.821 1.548 1.00 91.06 154 MET A CA 1
ATOM 1283 C C . MET A 1 154 ? 6.767 14.979 0.114 1.00 91.06 154 MET A C 1
ATOM 1285 O O . MET A 1 154 ? 7.575 14.974 -0.808 1.00 91.06 154 MET A O 1
ATOM 1289 N N . GLU A 1 155 ? 5.460 15.164 -0.078 1.00 91.69 155 GLU A N 1
ATOM 1290 C CA . GLU A 1 155 ? 4.861 15.415 -1.390 1.00 91.69 155 GLU A CA 1
ATOM 1291 C C . GLU A 1 155 ? 5.425 16.692 -2.025 1.00 91.69 155 GLU A C 1
ATOM 1293 O O . GLU A 1 155 ? 5.861 16.659 -3.174 1.00 91.69 155 GLU A O 1
ATOM 1298 N N . GLU A 1 156 ? 5.500 17.798 -1.277 1.00 91.31 156 GLU A N 1
ATOM 1299 C CA . GLU A 1 156 ? 6.098 19.050 -1.753 1.00 91.31 156 GLU A CA 1
ATOM 1300 C C . GLU A 1 156 ? 7.552 18.841 -2.199 1.00 91.31 156 GLU A C 1
ATOM 1302 O O . GLU A 1 156 ? 7.952 19.288 -3.277 1.00 91.31 156 GLU A O 1
ATOM 1307 N N . LYS A 1 157 ? 8.345 18.110 -1.407 1.00 88.00 157 LYS A N 1
ATOM 1308 C CA . LYS A 1 157 ? 9.738 17.796 -1.741 1.00 88.00 157 LYS A CA 1
ATOM 1309 C C . LYS A 1 157 ? 9.863 16.888 -2.956 1.00 88.00 157 LYS A C 1
ATOM 1311 O O . LYS A 1 157 ? 10.684 17.170 -3.827 1.00 88.00 157 LYS A O 1
ATOM 1316 N N . LEU A 1 158 ? 9.056 15.834 -3.047 1.00 88.94 158 LEU A N 1
ATOM 1317 C CA . LEU A 1 158 ? 9.029 14.938 -4.202 1.00 88.94 158 LEU A CA 1
ATOM 1318 C C . LEU A 1 158 ? 8.640 15.697 -5.472 1.00 88.94 158 LEU A C 1
ATOM 1320 O O . LEU A 1 158 ? 9.317 15.558 -6.489 1.00 88.94 158 LEU A O 1
ATOM 1324 N N . ASN A 1 159 ? 7.625 16.559 -5.407 1.00 87.75 159 ASN A N 1
ATOM 1325 C CA . ASN A 1 159 ? 7.215 17.418 -6.518 1.00 87.75 159 ASN A CA 1
ATOM 1326 C C . ASN A 1 159 ? 8.316 18.409 -6.904 1.00 87.75 159 ASN A C 1
ATOM 1328 O O . ASN A 1 159 ? 8.561 18.640 -8.087 1.00 87.75 159 ASN A O 1
ATOM 1332 N N . PHE A 1 160 ? 9.023 18.975 -5.925 1.00 87.00 160 PHE A N 1
ATOM 1333 C CA . PHE A 1 160 ? 10.167 19.835 -6.201 1.00 87.00 160 PHE A CA 1
ATOM 1334 C C . PHE A 1 160 ? 11.263 19.070 -6.950 1.00 87.00 160 PHE A C 1
ATOM 1336 O O . PHE A 1 160 ? 11.694 19.524 -8.007 1.00 87.00 160 PHE A O 1
ATOM 1343 N N . TYR A 1 161 ? 11.687 17.903 -6.461 1.00 83.75 161 TYR A N 1
ATOM 1344 C CA . TYR A 1 161 ? 12.751 17.134 -7.109 1.00 83.75 161 TYR A CA 1
ATOM 1345 C C . TYR A 1 161 ? 12.340 16.618 -8.489 1.00 83.75 161 TYR A C 1
ATOM 1347 O O . TYR A 1 161 ? 13.104 16.759 -9.438 1.00 83.75 161 TYR A O 1
ATOM 1355 N N . THR A 1 162 ? 11.134 16.079 -8.639 1.00 83.81 162 THR A N 1
ATOM 1356 C CA . THR A 1 162 ? 10.661 15.540 -9.926 1.00 83.81 162 THR A CA 1
ATOM 1357 C C . THR A 1 162 ? 10.507 16.613 -11.004 1.00 83.81 162 THR A C 1
ATOM 1359 O O . THR A 1 162 ? 10.810 16.337 -12.160 1.00 83.81 162 THR A O 1
ATOM 1362 N N . ASN A 1 163 ? 10.116 17.840 -10.641 1.00 82.38 163 ASN A N 1
ATOM 1363 C CA . ASN A 1 163 ? 9.946 18.932 -11.606 1.00 82.38 163 ASN A CA 1
ATOM 1364 C C . ASN A 1 163 ? 11.219 19.757 -11.853 1.00 82.38 163 ASN A C 1
ATOM 1366 O O . ASN A 1 163 ? 11.346 20.367 -12.911 1.00 82.38 163 ASN A O 1
ATOM 1370 N N . ASN A 1 164 ? 12.149 19.812 -10.892 1.00 74.81 164 ASN A N 1
ATOM 1371 C CA . ASN A 1 164 ? 13.304 20.720 -10.954 1.00 74.81 164 ASN A CA 1
ATOM 1372 C C . ASN A 1 164 ? 14.658 20.013 -11.093 1.00 74.81 164 ASN A C 1
ATOM 1374 O O . ASN A 1 164 ? 15.675 20.690 -11.234 1.00 74.81 164 ASN A O 1
ATOM 1378 N N . SER A 1 165 ? 14.713 18.679 -11.052 1.00 62.47 165 SER A N 1
ATOM 1379 C CA . SER A 1 165 ? 15.971 17.945 -11.210 1.00 62.47 165 SER A CA 1
ATOM 1380 C C . SER A 1 165 ? 16.048 17.238 -12.567 1.00 62.47 165 SER A C 1
ATOM 1382 O O . SER A 1 165 ? 15.264 16.350 -12.884 1.00 62.47 165 SER A O 1
ATOM 1384 N N . ALA A 1 166 ? 17.027 17.628 -13.386 1.00 56.03 166 ALA A N 1
ATOM 1385 C CA . ALA A 1 166 ? 17.419 16.882 -14.577 1.00 56.03 166 ALA A CA 1
ATOM 1386 C C . ALA A 1 166 ? 18.428 15.801 -14.163 1.00 56.03 166 ALA A C 1
ATOM 1388 O O . ALA A 1 166 ? 19.637 15.986 -14.286 1.00 56.03 166 ALA A O 1
ATOM 1389 N N . ILE A 1 167 ? 17.951 14.690 -13.598 1.00 58.25 167 ILE A N 1
ATOM 1390 C CA . ILE A 1 167 ? 18.836 13.594 -13.189 1.00 58.25 167 ILE A CA 1
ATOM 1391 C C . ILE A 1 167 ? 18.887 12.553 -14.308 1.00 58.25 167 ILE A C 1
ATOM 1393 O O . ILE A 1 167 ? 18.015 11.696 -14.430 1.00 58.25 167 ILE A O 1
ATOM 1397 N N . MET A 1 168 ? 19.953 12.596 -15.110 1.00 49.75 168 MET A N 1
ATOM 1398 C CA . MET A 1 168 ? 20.384 11.435 -15.889 1.00 49.75 168 MET A CA 1
ATOM 1399 C C . MET A 1 168 ? 21.143 10.493 -14.947 1.00 49.75 168 MET A C 1
ATOM 1401 O O . MET A 1 168 ? 22.331 10.681 -14.692 1.00 49.75 168 MET A O 1
ATOM 1405 N N . MET A 1 169 ? 20.466 9.481 -14.401 1.00 56.66 169 MET A N 1
ATOM 1406 C CA . MET A 1 169 ? 21.160 8.384 -13.723 1.00 56.66 169 MET A CA 1
ATOM 1407 C C . MET A 1 169 ? 21.750 7.439 -14.773 1.00 56.66 169 MET A C 1
ATOM 1409 O O . MET A 1 169 ? 21.041 6.620 -15.349 1.00 56.66 169 MET A O 1
ATOM 1413 N N . ASN A 1 170 ? 23.057 7.546 -15.018 1.00 64.62 170 ASN A N 1
ATOM 1414 C CA . ASN A 1 170 ? 23.817 6.511 -15.715 1.00 64.62 170 ASN A CA 1
ATOM 1415 C C . ASN A 1 170 ? 24.457 5.575 -14.680 1.00 64.62 170 ASN A C 1
ATOM 1417 O O . ASN A 1 170 ? 25.630 5.721 -14.344 1.00 64.62 170 ASN A O 1
ATOM 1421 N N . THR A 1 171 ? 23.668 4.645 -14.139 1.00 77.94 171 THR A N 1
ATOM 1422 C CA . THR A 1 171 ? 24.120 3.643 -13.159 1.00 77.94 171 THR A CA 1
ATOM 1423 C C . THR A 1 171 ? 23.873 2.229 -13.701 1.00 77.94 171 THR A C 1
ATOM 1425 O O . THR A 1 171 ? 22.840 1.608 -13.427 1.00 77.94 171 THR A O 1
ATOM 1428 N N . PRO A 1 172 ? 24.805 1.690 -14.511 1.00 77.50 172 PRO A N 1
ATOM 1429 C CA . PRO A 1 172 ? 24.641 0.376 -15.127 1.00 77.50 172 PRO A CA 1
ATOM 1430 C C . PRO A 1 172 ? 24.425 -0.756 -14.113 1.00 77.50 172 PRO A C 1
ATOM 1432 O O . PRO A 1 172 ? 23.615 -1.645 -14.360 1.00 77.50 172 PRO A O 1
ATOM 1435 N N . ASP A 1 173 ? 25.062 -0.690 -12.944 1.00 83.69 173 ASP A N 1
ATOM 1436 C CA . ASP A 1 173 ? 24.916 -1.707 -11.892 1.00 83.69 173 ASP A CA 1
ATOM 1437 C C . ASP A 1 173 ? 23.488 -1.774 -11.338 1.00 83.69 173 ASP A C 1
ATOM 1439 O O . ASP A 1 173 ? 22.946 -2.858 -11.104 1.00 83.69 173 ASP A O 1
ATOM 1443 N N . LEU A 1 174 ? 22.832 -0.617 -11.200 1.00 83.94 174 LEU A N 1
ATOM 1444 C CA . LEU A 1 174 ? 21.425 -0.553 -10.813 1.00 83.94 174 LEU A CA 1
ATOM 1445 C C . LEU A 1 174 ? 20.544 -1.179 -11.897 1.00 83.94 174 LEU A C 1
ATOM 1447 O O . LEU A 1 174 ? 19.652 -1.963 -11.587 1.00 83.94 174 LEU A O 1
ATOM 1451 N N . SER A 1 175 ? 20.827 -0.891 -13.169 1.00 85.50 175 SER A N 1
ATOM 1452 C CA . SER A 1 175 ? 20.081 -1.467 -14.295 1.00 85.50 175 SER A CA 1
ATOM 1453 C C . SER A 1 175 ? 20.206 -2.994 -14.337 1.00 85.50 175 SER A C 1
ATOM 1455 O O . SER A 1 175 ? 19.201 -3.689 -14.485 1.00 85.50 175 SER A O 1
ATOM 1457 N N . ALA A 1 176 ? 21.415 -3.527 -14.141 1.00 85.94 176 ALA A N 1
ATOM 1458 C CA . ALA A 1 176 ? 21.649 -4.966 -14.058 1.00 85.94 176 ALA A CA 1
ATOM 1459 C C . ALA A 1 176 ? 20.898 -5.600 -12.876 1.00 85.94 176 ALA A C 1
ATOM 1461 O O . ALA A 1 176 ? 20.239 -6.632 -13.030 1.00 85.94 176 ALA A O 1
ATOM 1462 N N . THR A 1 177 ? 20.941 -4.951 -11.710 1.00 87.50 177 THR A N 1
ATOM 1463 C CA . THR A 1 177 ? 20.226 -5.393 -10.505 1.00 87.50 177 THR A CA 1
ATOM 1464 C C . THR A 1 177 ? 18.718 -5.440 -10.738 1.00 87.50 177 THR A C 1
ATOM 1466 O O . THR A 1 177 ? 18.089 -6.452 -10.441 1.00 87.50 177 THR A O 1
ATOM 1469 N N . LEU A 1 178 ? 18.137 -4.396 -11.338 1.00 88.19 178 LEU A N 1
ATOM 1470 C CA . LEU A 1 178 ? 16.705 -4.330 -11.636 1.00 88.19 178 LEU A CA 1
ATOM 1471 C C . LEU A 1 178 ? 16.263 -5.405 -12.638 1.00 88.19 178 LEU A C 1
ATOM 1473 O O . LEU A 1 178 ? 15.208 -6.005 -12.449 1.00 88.19 178 LEU A O 1
ATOM 1477 N N . ILE A 1 179 ? 17.063 -5.692 -13.672 1.00 88.88 179 ILE A N 1
ATOM 1478 C CA . ILE A 1 179 ? 16.761 -6.753 -14.649 1.00 88.88 179 ILE A CA 1
ATOM 1479 C C . ILE A 1 179 ? 16.758 -8.128 -13.975 1.00 88.88 179 ILE A C 1
ATOM 1481 O O . ILE A 1 179 ? 15.831 -8.915 -14.176 1.00 88.88 179 ILE A O 1
ATOM 1485 N N . ASN A 1 180 ? 17.778 -8.422 -13.167 1.00 89.81 180 ASN A N 1
ATOM 1486 C CA . ASN A 1 180 ? 17.869 -9.704 -12.469 1.00 89.81 180 ASN A CA 1
ATOM 1487 C C . ASN A 1 180 ? 16.779 -9.849 -11.403 1.00 89.81 180 ASN A C 1
ATOM 1489 O O . ASN A 1 180 ? 16.183 -10.917 -11.284 1.00 89.81 180 ASN A O 1
ATOM 1493 N N . PHE A 1 181 ? 16.462 -8.770 -10.684 1.00 89.44 181 PHE A N 1
ATOM 1494 C CA . PHE A 1 181 ? 15.352 -8.742 -9.737 1.00 89.44 181 PHE A CA 1
ATOM 1495 C C . PHE A 1 181 ? 14.012 -8.991 -10.434 1.00 89.44 181 PHE A C 1
ATOM 1497 O O . PHE A 1 181 ? 13.241 -9.836 -9.991 1.00 89.44 181 PHE A O 1
ATOM 1504 N N . LEU A 1 182 ? 13.756 -8.335 -11.570 1.00 90.25 182 LEU A N 1
ATOM 1505 C CA . LEU A 1 182 ? 12.540 -8.551 -12.353 1.00 90.25 182 LEU A CA 1
ATOM 1506 C C . LEU A 1 182 ? 12.424 -9.998 -12.844 1.00 90.25 182 LEU A C 1
ATOM 1508 O O . LEU A 1 182 ? 11.339 -10.575 -12.796 1.00 90.25 182 LEU A O 1
ATOM 1512 N N . ARG A 1 183 ? 13.538 -10.605 -13.276 1.00 90.81 183 ARG A N 1
ATOM 1513 C CA . ARG A 1 183 ? 13.566 -12.022 -13.662 1.00 90.81 183 ARG A CA 1
ATOM 1514 C C . ARG A 1 183 ? 13.218 -12.924 -12.484 1.00 90.81 183 ARG A C 1
ATOM 1516 O O . ARG A 1 183 ? 12.368 -13.798 -12.619 1.00 90.81 183 ARG A O 1
ATOM 1523 N N . HIS A 1 184 ? 13.849 -12.683 -11.340 1.00 90.50 184 HIS A N 1
ATOM 1524 C CA . HIS A 1 184 ? 13.591 -13.439 -10.125 1.00 90.50 184 HIS A CA 1
ATOM 1525 C C . HIS A 1 184 ? 12.129 -13.312 -9.672 1.00 90.50 184 HIS A C 1
ATOM 1527 O O . HIS A 1 184 ? 11.517 -14.322 -9.344 1.00 90.50 184 HIS A O 1
ATOM 1533 N N . LEU A 1 185 ? 11.537 -12.112 -9.726 1.00 87.38 185 LEU A N 1
ATOM 1534 C CA . LEU A 1 185 ? 10.124 -11.906 -9.393 1.00 87.38 185 LEU A CA 1
ATOM 1535 C C . LEU A 1 185 ? 9.189 -12.716 -10.292 1.00 87.38 185 LEU A C 1
ATOM 1537 O O . LEU A 1 185 ? 8.263 -13.341 -9.786 1.00 87.38 185 LEU A O 1
ATOM 1541 N N . VAL A 1 186 ? 9.428 -12.728 -11.605 1.00 84.88 186 VAL A N 1
ATOM 1542 C CA . VAL A 1 186 ? 8.611 -13.514 -12.544 1.00 84.88 186 VAL A CA 1
ATOM 1543 C C . VAL A 1 186 ? 8.647 -15.006 -12.210 1.00 84.88 186 VAL A C 1
ATOM 1545 O O . VAL A 1 186 ? 7.628 -15.680 -12.341 1.00 84.88 186 VAL A O 1
ATOM 1548 N N . ASP A 1 187 ? 9.788 -15.524 -11.761 1.00 85.88 187 ASP A N 1
ATOM 1549 C CA . ASP A 1 187 ? 9.929 -16.948 -11.454 1.00 85.88 187 ASP A CA 1
ATOM 1550 C C . ASP A 1 187 ? 9.441 -17.319 -10.050 1.00 85.88 187 ASP A C 1
ATOM 1552 O O . ASP A 1 187 ? 8.923 -18.416 -9.855 1.00 85.88 187 ASP A O 1
ATOM 1556 N N . GLN A 1 188 ? 9.652 -16.442 -9.064 1.00 81.56 188 GLN A N 1
ATOM 1557 C CA . GLN A 1 188 ? 9.588 -16.812 -7.647 1.00 81.56 188 GLN A CA 1
ATOM 1558 C C . GLN A 1 188 ? 8.507 -16.091 -6.842 1.00 81.56 188 GLN A C 1
ATOM 1560 O O . GLN A 1 188 ? 8.163 -16.576 -5.771 1.00 81.56 188 GLN A O 1
ATOM 1565 N N . TYR A 1 189 ? 7.952 -14.967 -7.313 1.00 75.44 189 TYR A N 1
ATOM 1566 C CA . TYR A 1 189 ? 6.981 -14.205 -6.514 1.00 75.44 189 TYR A CA 1
ATOM 1567 C C . TYR A 1 189 ? 5.702 -15.008 -6.239 1.00 75.44 189 TYR A C 1
ATOM 1569 O O . TYR A 1 189 ? 5.272 -15.131 -5.097 1.00 75.44 189 TYR A O 1
ATOM 1577 N N . CYS A 1 190 ? 5.110 -15.579 -7.290 1.00 70.12 190 CYS A N 1
ATOM 1578 C CA . CYS A 1 190 ? 3.977 -16.491 -7.193 1.00 70.12 190 CYS A CA 1
ATOM 1579 C C . CYS A 1 190 ? 4.065 -17.500 -8.342 1.00 70.12 190 CYS A C 1
ATOM 1581 O O . CYS A 1 190 ? 3.773 -17.174 -9.494 1.00 70.12 190 CYS A O 1
ATOM 1583 N N . GLN A 1 191 ? 4.520 -18.719 -8.040 1.00 74.31 191 GLN A N 1
ATOM 1584 C CA . GLN A 1 191 ? 4.860 -19.713 -9.065 1.00 74.31 191 GLN A CA 1
ATOM 1585 C C . GLN A 1 191 ? 3.656 -20.093 -9.944 1.00 74.31 191 GLN A C 1
ATOM 1587 O O . GLN A 1 191 ? 3.813 -20.229 -11.158 1.00 74.31 191 GLN A O 1
ATOM 1592 N N . SER A 1 192 ? 2.448 -20.172 -9.374 1.00 71.94 192 SER A N 1
ATOM 1593 C CA . SER A 1 192 ? 1.203 -20.433 -10.118 1.00 71.94 192 SER A CA 1
ATOM 1594 C C . SER A 1 192 ? 0.887 -19.346 -11.152 1.00 71.94 192 SER A C 1
ATOM 1596 O O . SER A 1 192 ? 0.343 -19.638 -12.216 1.00 71.94 192 SER A O 1
ATOM 1598 N N . LEU A 1 193 ? 1.287 -18.101 -10.881 1.00 72.25 193 LEU A N 1
ATOM 1599 C CA . LEU A 1 193 ? 1.052 -16.946 -11.746 1.00 72.25 193 LEU A CA 1
ATOM 1600 C C . LEU A 1 193 ? 2.267 -16.574 -12.603 1.00 72.25 193 LEU A C 1
ATOM 1602 O O . LEU A 1 193 ? 2.196 -15.600 -13.351 1.00 72.25 193 LEU A O 1
ATOM 1606 N N . SER A 1 194 ? 3.363 -17.338 -12.565 1.00 75.44 194 SER A N 1
ATOM 1607 C CA . SER A 1 194 ? 4.625 -16.991 -13.238 1.00 75.44 194 SER A CA 1
ATOM 1608 C C . SER A 1 194 ? 4.449 -16.667 -14.732 1.00 75.44 194 SER A C 1
ATOM 1610 O O . SER A 1 194 ? 4.923 -15.638 -15.219 1.00 75.44 194 SER A O 1
ATOM 1612 N N . GLN A 1 195 ? 3.669 -17.474 -15.463 1.00 79.81 195 GLN A N 1
ATOM 1613 C CA . GLN A 1 195 ? 3.383 -17.227 -16.886 1.00 79.81 195 GLN A CA 1
ATOM 1614 C C . GLN A 1 195 ? 2.549 -15.958 -17.110 1.00 79.81 195 GLN A C 1
ATOM 1616 O O . GLN A 1 195 ? 2.783 -15.205 -18.060 1.00 79.81 195 GLN A O 1
ATOM 1621 N N . VAL A 1 196 ? 1.595 -15.689 -16.215 1.00 77.12 196 VAL A N 1
ATOM 1622 C CA . VAL A 1 196 ? 0.781 -14.469 -16.239 1.00 77.12 196 VAL A CA 1
ATOM 1623 C C . VAL A 1 196 ? 1.658 -13.250 -15.952 1.00 77.12 196 VAL A C 1
ATOM 1625 O O . VAL A 1 196 ? 1.551 -12.245 -16.655 1.00 77.12 196 VAL A O 1
ATOM 1628 N N . MET A 1 197 ? 2.572 -13.336 -14.984 1.00 81.12 197 MET A N 1
ATOM 1629 C CA . MET A 1 197 ? 3.535 -12.280 -14.672 1.00 81.12 197 MET A CA 1
ATOM 1630 C C . MET A 1 197 ? 4.467 -12.006 -15.851 1.00 81.12 197 MET A C 1
ATOM 1632 O O . MET A 1 197 ? 4.604 -10.852 -16.257 1.00 81.12 197 MET A O 1
ATOM 1636 N N . LEU A 1 198 ? 5.040 -13.047 -16.466 1.00 87.56 198 LEU A N 1
ATOM 1637 C CA . LEU A 1 198 ? 5.891 -12.909 -17.651 1.00 87.56 198 LEU A CA 1
ATOM 1638 C C . LEU A 1 198 ? 5.149 -12.201 -18.793 1.00 87.56 198 LEU A C 1
ATOM 1640 O O . LEU A 1 198 ? 5.680 -11.262 -19.389 1.00 87.56 198 LEU A O 1
ATOM 1644 N N . LYS A 1 199 ? 3.898 -12.599 -19.063 1.00 83.06 199 LYS A N 1
ATOM 1645 C CA . LYS A 1 199 ? 3.040 -11.948 -20.063 1.00 83.06 199 LYS A CA 1
ATOM 1646 C C . LYS A 1 199 ? 2.847 -10.455 -19.766 1.00 83.06 199 LYS A C 1
ATOM 1648 O O . LYS A 1 199 ? 2.978 -9.639 -20.676 1.00 83.06 199 LYS A O 1
ATOM 1653 N N . HIS A 1 200 ? 2.557 -10.077 -18.520 1.00 84.06 200 HIS A N 1
ATOM 1654 C CA . HIS A 1 200 ? 2.351 -8.671 -18.146 1.00 84.06 200 HIS A CA 1
ATOM 1655 C C . HIS A 1 200 ? 3.645 -7.848 -18.149 1.00 84.06 200 HIS A C 1
ATOM 1657 O O . HIS A 1 200 ? 3.621 -6.680 -18.542 1.00 84.06 200 HIS A O 1
ATOM 1663 N N . VAL A 1 201 ? 4.784 -8.445 -17.787 1.00 91.00 201 VAL A N 1
ATOM 1664 C CA . VAL A 1 201 ? 6.106 -7.813 -17.916 1.00 91.00 201 VAL A CA 1
ATOM 1665 C C . VAL A 1 201 ? 6.414 -7.514 -19.386 1.00 91.00 201 VAL A C 1
ATOM 1667 O O . VAL A 1 201 ? 6.808 -6.394 -19.719 1.00 91.00 201 VAL A O 1
ATOM 1670 N N . LYS A 1 202 ? 6.139 -8.463 -20.288 1.00 89.56 202 LYS A N 1
ATOM 1671 C CA . LYS A 1 202 ? 6.269 -8.266 -21.739 1.00 89.56 202 LYS A CA 1
ATOM 1672 C C . LYS A 1 202 ? 5.321 -7.195 -22.276 1.00 89.56 202 LYS A C 1
ATOM 1674 O O . LYS A 1 202 ? 5.758 -6.305 -23.001 1.00 89.56 202 LYS A O 1
ATOM 1679 N N . LEU A 1 203 ? 4.047 -7.214 -21.877 1.00 87.00 203 LEU A N 1
ATOM 1680 C CA . LEU A 1 203 ? 3.065 -6.186 -22.251 1.00 87.00 203 LEU A CA 1
ATOM 1681 C C . LEU A 1 203 ? 3.479 -4.784 -21.773 1.00 87.00 203 LEU A C 1
ATOM 1683 O O . LEU A 1 203 ? 3.304 -3.795 -22.491 1.00 87.00 203 LEU A O 1
ATOM 1687 N N . SER A 1 204 ? 4.056 -4.695 -20.574 1.00 89.44 204 SER A N 1
ATOM 1688 C CA . SER A 1 204 ? 4.577 -3.439 -20.029 1.00 89.44 204 SER A CA 1
ATOM 1689 C C . SER A 1 204 ? 5.738 -2.924 -20.877 1.00 89.44 204 SER A C 1
ATOM 1691 O O . SER A 1 204 ? 5.733 -1.759 -21.270 1.00 89.44 204 SER A O 1
ATOM 1693 N N . MET A 1 205 ? 6.680 -3.798 -21.250 1.00 92.81 205 MET A N 1
ATOM 1694 C CA . MET A 1 205 ? 7.785 -3.437 -22.143 1.00 92.81 205 MET A CA 1
ATOM 1695 C C . MET A 1 205 ? 7.300 -3.019 -23.536 1.00 92.81 205 MET A C 1
ATOM 1697 O O . MET A 1 205 ? 7.737 -1.996 -24.061 1.00 92.81 205 MET A O 1
ATOM 1701 N N . HIS A 1 206 ? 6.333 -3.742 -24.103 1.00 89.69 206 HIS A N 1
ATOM 1702 C CA . HIS A 1 206 ? 5.682 -3.352 -25.351 1.00 89.69 206 HIS A CA 1
ATOM 1703 C C . HIS A 1 206 ? 5.072 -1.944 -25.251 1.00 89.69 206 HIS A C 1
ATOM 1705 O O . HIS A 1 206 ? 5.267 -1.128 -26.145 1.00 89.69 206 HIS A O 1
ATOM 1711 N N . THR A 1 207 ? 4.391 -1.625 -24.145 1.00 87.31 207 THR A N 1
ATOM 1712 C CA . THR A 1 207 ? 3.798 -0.296 -23.910 1.00 87.31 207 THR A CA 1
ATOM 1713 C C . THR A 1 207 ? 4.861 0.804 -23.787 1.00 87.31 207 THR A C 1
ATOM 1715 O O . THR A 1 207 ? 4.671 1.908 -24.299 1.00 87.31 207 THR A O 1
ATOM 1718 N N . ILE A 1 208 ? 5.990 0.518 -23.128 1.00 89.00 208 ILE A N 1
ATOM 1719 C CA . ILE A 1 208 ? 7.138 1.435 -23.008 1.00 89.00 208 ILE A CA 1
ATOM 1720 C C . ILE A 1 208 ? 7.701 1.772 -24.395 1.00 89.00 208 ILE A C 1
ATOM 1722 O O . ILE A 1 208 ? 7.908 2.949 -24.704 1.00 89.00 208 ILE A O 1
ATOM 1726 N N . LEU A 1 209 ? 7.902 0.753 -25.237 1.00 87.56 209 LEU A N 1
ATOM 1727 C CA . LEU A 1 209 ? 8.390 0.914 -26.608 1.00 87.56 209 LEU A CA 1
ATOM 1728 C C . LEU A 1 209 ? 7.359 1.635 -27.490 1.00 87.56 209 LEU A C 1
ATOM 1730 O O . LEU A 1 209 ? 7.702 2.586 -28.186 1.00 87.56 209 LEU A O 1
ATOM 1734 N N . SER A 1 210 ? 6.078 1.256 -27.416 1.00 87.81 210 SER A N 1
ATOM 1735 C CA . SER A 1 210 ? 5.015 1.849 -28.240 1.00 87.81 210 SER A CA 1
ATOM 1736 C C . SER A 1 210 ? 4.767 3.323 -27.917 1.00 87.81 210 SER A C 1
ATOM 1738 O O . SER A 1 210 ? 4.390 4.097 -28.793 1.00 87.81 210 SER A O 1
ATOM 1740 N N . LYS A 1 211 ? 4.977 3.727 -26.658 1.00 88.88 211 LYS A N 1
ATOM 1741 C CA . LYS A 1 211 ? 4.898 5.128 -26.219 1.00 88.88 211 LYS A CA 1
ATOM 1742 C C . LYS A 1 211 ? 6.206 5.899 -26.419 1.00 88.88 211 LYS A C 1
ATOM 1744 O O . LYS A 1 211 ? 6.275 7.058 -26.026 1.00 88.88 211 LYS A O 1
ATOM 1749 N N . ASN A 1 212 ? 7.227 5.285 -27.025 1.00 85.88 212 ASN A N 1
ATOM 1750 C CA . ASN A 1 212 ? 8.555 5.866 -27.234 1.00 85.88 212 ASN A CA 1
ATOM 1751 C C . ASN A 1 212 ? 9.229 6.373 -25.945 1.00 85.88 212 ASN A C 1
ATOM 1753 O O . ASN A 1 212 ? 10.077 7.264 -26.007 1.00 85.88 212 ASN A O 1
ATOM 1757 N N . VAL A 1 213 ? 8.888 5.799 -24.783 1.00 87.81 213 VAL A N 1
ATOM 1758 C CA . VAL A 1 213 ? 9.581 6.095 -23.515 1.00 87.81 213 VAL A CA 1
ATOM 1759 C C . VAL A 1 213 ? 11.038 5.639 -23.619 1.00 87.81 213 VAL A C 1
ATOM 1761 O O . VAL A 1 213 ? 11.954 6.354 -23.225 1.00 87.81 213 VAL A O 1
ATOM 1764 N N . ILE A 1 214 ? 11.252 4.472 -24.231 1.00 86.00 214 ILE A N 1
ATOM 1765 C CA . ILE A 1 214 ? 12.553 3.995 -24.700 1.00 86.00 214 ILE A CA 1
ATOM 1766 C C . ILE A 1 214 ? 12.388 3.644 -26.178 1.00 86.00 214 ILE A C 1
ATOM 1768 O O . ILE A 1 214 ? 11.402 3.022 -26.560 1.00 86.00 214 ILE A O 1
ATOM 1772 N N . ARG A 1 215 ? 13.347 4.042 -27.021 1.00 84.06 215 ARG A N 1
ATOM 1773 C CA . ARG A 1 215 ? 13.282 3.787 -28.473 1.00 84.06 215 ARG A CA 1
ATOM 1774 C C . ARG A 1 215 ? 13.694 2.365 -28.851 1.00 84.06 215 ARG A C 1
ATOM 1776 O O . ARG A 1 215 ? 13.178 1.807 -29.808 1.00 84.06 215 ARG A O 1
ATOM 1783 N N . THR A 1 216 ? 14.669 1.805 -28.139 1.00 86.25 216 THR A N 1
ATOM 1784 C CA . THR A 1 216 ? 15.192 0.457 -28.383 1.00 86.25 216 THR A CA 1
ATOM 1785 C C . THR A 1 216 ? 15.829 -0.113 -27.121 1.00 86.25 216 THR A C 1
ATOM 1787 O O . THR A 1 216 ? 16.455 0.614 -26.349 1.00 86.25 216 THR A O 1
ATOM 1790 N N . LEU A 1 217 ? 15.707 -1.428 -26.935 1.00 88.00 217 LEU A N 1
ATOM 1791 C CA . LEU A 1 217 ? 16.407 -2.161 -25.881 1.00 88.00 217 LEU A CA 1
ATOM 1792 C C . LEU A 1 217 ? 17.848 -2.523 -26.251 1.00 88.00 217 LEU A C 1
ATOM 1794 O O . LEU A 1 217 ? 18.607 -2.930 -25.374 1.00 88.00 217 LEU A O 1
ATOM 1798 N N . HIS A 1 218 ? 18.247 -2.356 -27.515 1.00 85.75 218 HIS A N 1
ATOM 1799 C CA . HIS A 1 218 ? 19.548 -2.809 -28.006 1.00 85.75 218 HIS A CA 1
ATOM 1800 C C . HIS A 1 218 ? 20.721 -2.153 -27.260 1.00 85.75 218 HIS A C 1
ATOM 1802 O O . HIS A 1 218 ? 21.659 -2.831 -26.850 1.00 85.75 218 HIS A O 1
ATOM 1808 N N . ASN A 1 219 ? 20.620 -0.849 -26.982 1.00 84.19 219 ASN A N 1
ATOM 1809 C CA . ASN A 1 219 ? 21.647 -0.106 -26.243 1.00 84.19 219 ASN A CA 1
ATOM 1810 C C . ASN A 1 219 ? 21.791 -0.584 -24.791 1.00 84.19 219 ASN A C 1
ATOM 1812 O O . ASN A 1 219 ? 22.897 -0.624 -24.263 1.00 84.19 219 ASN A O 1
ATOM 1816 N N . ILE A 1 220 ? 20.680 -0.964 -24.155 1.00 85.94 220 ILE A N 1
ATOM 1817 C CA . ILE A 1 220 ? 20.681 -1.484 -22.783 1.00 85.94 220 ILE A CA 1
ATOM 1818 C C . ILE A 1 220 ? 21.266 -2.901 -22.779 1.00 85.94 220 ILE A C 1
ATOM 1820 O O . ILE A 1 220 ? 22.132 -3.212 -21.967 1.00 85.94 220 ILE A O 1
ATOM 1824 N N . TYR A 1 221 ? 20.853 -3.742 -23.730 1.00 87.44 221 TYR A N 1
ATOM 1825 C CA . TYR A 1 221 ? 21.340 -5.115 -23.856 1.00 87.44 221 TYR A CA 1
ATOM 1826 C C . TYR A 1 221 ? 22.848 -5.192 -24.132 1.00 87.44 221 TYR A C 1
ATOM 1828 O O . TYR A 1 221 ? 23.531 -6.040 -23.557 1.00 87.44 221 TYR A O 1
ATOM 1836 N N . ASN A 1 222 ? 23.379 -4.288 -24.960 1.00 86.56 222 ASN A N 1
ATOM 1837 C CA . ASN A 1 222 ? 24.803 -4.209 -25.295 1.00 86.56 222 ASN A CA 1
ATOM 1838 C C . ASN A 1 222 ? 25.637 -3.428 -24.270 1.00 86.56 222 ASN A C 1
ATOM 1840 O O . ASN A 1 222 ? 26.811 -3.160 -24.523 1.00 86.56 222 ASN A O 1
ATOM 1844 N N . CYS A 1 223 ? 25.078 -3.072 -23.109 1.00 86.00 223 CYS A N 1
ATOM 1845 C CA . CYS A 1 223 ? 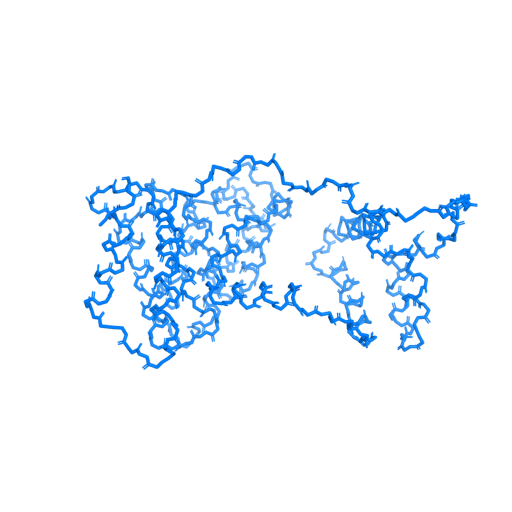25.839 -2.395 -22.066 1.00 86.00 223 CYS A CA 1
ATOM 1846 C C . CYS A 1 223 ? 27.090 -3.229 -21.702 1.00 86.00 223 CYS A C 1
ATOM 1848 O O . CYS A 1 223 ? 26.961 -4.428 -21.417 1.00 86.00 223 CYS A O 1
ATOM 1850 N N . PRO A 1 224 ? 28.309 -2.655 -21.745 1.00 86.56 224 PRO A N 1
ATOM 1851 C CA . PRO A 1 224 ? 29.542 -3.425 -21.574 1.00 86.56 224 PRO A CA 1
ATOM 1852 C C . PRO A 1 224 ? 29.706 -3.964 -20.150 1.00 86.56 224 PRO A C 1
ATOM 1854 O O . PRO A 1 224 ? 30.292 -5.024 -19.966 1.00 86.56 224 PRO A O 1
ATOM 1857 N N . THR A 1 225 ? 29.137 -3.286 -19.151 1.00 88.00 225 THR A N 1
ATOM 1858 C CA . THR A 1 225 ? 29.218 -3.691 -17.740 1.00 88.00 225 THR A CA 1
ATOM 1859 C C . THR A 1 225 ? 28.284 -4.849 -17.383 1.00 88.00 225 THR A C 1
ATOM 1861 O O . THR A 1 225 ? 28.427 -5.441 -16.317 1.00 88.00 225 THR A O 1
ATOM 1864 N N . PHE A 1 226 ? 27.326 -5.209 -18.246 1.00 90.19 226 PHE A N 1
ATOM 1865 C CA . PHE A 1 226 ? 26.416 -6.319 -17.963 1.00 90.19 226 PHE A CA 1
ATOM 1866 C C . PHE A 1 226 ? 27.142 -7.663 -18.065 1.00 90.19 226 PHE A C 1
ATOM 1868 O O . PHE A 1 226 ? 27.726 -8.007 -19.095 1.00 90.19 226 PHE A O 1
ATOM 1875 N N . ASN A 1 227 ? 27.057 -8.463 -17.007 1.00 91.56 227 ASN A N 1
ATOM 1876 C CA . ASN A 1 227 ? 27.537 -9.841 -17.026 1.00 91.56 227 ASN A CA 1
ATOM 1877 C C . ASN A 1 227 ? 26.592 -10.764 -17.821 1.00 91.56 227 ASN A C 1
ATOM 1879 O O . ASN A 1 227 ? 25.478 -10.389 -18.203 1.00 91.56 227 ASN A O 1
ATOM 1883 N N . GLU A 1 228 ? 27.039 -11.993 -18.069 1.00 92.50 228 GLU A N 1
ATOM 1884 C CA . GLU A 1 228 ? 26.292 -12.973 -18.860 1.00 92.50 228 GLU A CA 1
ATOM 1885 C C . GLU A 1 228 ? 24.934 -13.330 -18.237 1.00 92.50 228 GLU A C 1
ATOM 1887 O O . GLU A 1 228 ? 23.926 -13.367 -18.943 1.00 92.50 228 GLU A O 1
ATOM 1892 N N . THR A 1 229 ? 24.871 -13.480 -16.911 1.00 92.75 229 THR A N 1
ATOM 1893 C CA . THR A 1 229 ? 23.622 -13.723 -16.172 1.00 92.75 229 THR A CA 1
ATOM 1894 C C . THR A 1 229 ? 22.573 -12.654 -16.468 1.00 92.75 229 THR A C 1
ATOM 1896 O O . THR A 1 229 ? 21.441 -12.977 -16.818 1.00 92.75 229 THR A O 1
ATOM 1899 N N . THR A 1 230 ? 22.960 -11.377 -16.417 1.00 91.00 230 THR A N 1
ATOM 1900 C CA . THR A 1 230 ? 22.061 -10.249 -16.701 1.00 91.00 230 THR A CA 1
ATOM 1901 C C . THR A 1 230 ? 21.583 -10.267 -18.150 1.00 91.00 230 THR A C 1
ATOM 1903 O O . THR A 1 230 ? 20.398 -10.055 -18.416 1.00 91.00 230 THR A O 1
ATOM 1906 N N . ARG A 1 231 ? 22.472 -10.573 -19.105 1.00 92.38 231 ARG A N 1
ATOM 1907 C CA . ARG A 1 231 ? 22.093 -10.696 -20.523 1.00 92.38 231 ARG A CA 1
ATOM 1908 C C . ARG A 1 231 ? 21.122 -11.855 -20.749 1.00 92.38 231 ARG A C 1
ATOM 1910 O O . ARG A 1 231 ? 20.177 -11.701 -21.519 1.00 92.38 231 ARG A O 1
ATOM 1917 N N . ASN A 1 232 ? 21.303 -12.977 -20.057 1.00 93.44 232 ASN A N 1
ATOM 1918 C CA . ASN A 1 232 ? 20.395 -14.123 -20.126 1.00 93.44 232 ASN A CA 1
ATOM 1919 C C . ASN A 1 232 ? 19.023 -13.804 -19.513 1.00 93.44 232 ASN A C 1
ATOM 1921 O O . ASN A 1 232 ? 18.000 -14.090 -20.139 1.00 93.44 232 ASN A O 1
ATOM 1925 N N . SER A 1 233 ? 18.984 -13.126 -18.361 1.00 93.12 233 SER A N 1
ATOM 1926 C CA . SER A 1 233 ? 17.749 -12.593 -17.767 1.00 93.12 233 SER A CA 1
ATOM 1927 C C . SER A 1 233 ? 17.014 -11.674 -18.745 1.00 93.12 233 SER A C 1
ATOM 1929 O O . SER A 1 233 ? 15.817 -11.841 -18.982 1.00 93.12 233 SER A O 1
ATOM 1931 N N . MET A 1 234 ? 17.737 -10.748 -19.382 1.00 92.75 234 MET A N 1
ATOM 1932 C CA . MET A 1 234 ? 17.168 -9.814 -20.352 1.00 92.75 234 MET A CA 1
ATOM 1933 C C . MET A 1 234 ? 16.635 -10.520 -21.605 1.00 92.75 234 MET A C 1
ATOM 1935 O O . MET A 1 234 ? 15.545 -10.188 -22.066 1.00 92.75 234 MET A O 1
ATOM 1939 N N . LYS A 1 235 ? 17.354 -11.519 -22.138 1.00 92.62 235 LYS A N 1
ATOM 1940 C CA . LYS A 1 235 ? 16.884 -12.337 -23.270 1.00 92.62 235 LYS A CA 1
ATOM 1941 C C . LYS A 1 235 ? 15.610 -13.096 -22.935 1.00 92.62 235 LYS A C 1
ATOM 1943 O O . LYS A 1 235 ? 14.705 -13.145 -23.759 1.00 92.62 235 LYS A O 1
ATOM 1948 N N . TYR A 1 236 ? 15.524 -13.677 -21.744 1.00 92.94 236 TYR A N 1
ATOM 1949 C CA . TYR A 1 236 ? 14.318 -14.389 -21.344 1.00 92.94 236 TYR A CA 1
ATOM 1950 C C . TYR A 1 236 ? 13.110 -13.456 -21.233 1.00 92.94 236 TYR A C 1
ATOM 1952 O O . TYR A 1 236 ? 12.040 -13.759 -21.756 1.00 92.94 236 TYR A O 1
ATOM 1960 N N . LEU A 1 237 ? 13.286 -12.314 -20.565 1.00 92.62 237 LEU A N 1
ATOM 1961 C CA . LEU A 1 237 ? 12.198 -11.367 -20.339 1.00 92.62 237 LEU A CA 1
ATOM 1962 C C . LEU A 1 237 ? 11.766 -10.673 -21.637 1.00 92.62 237 LEU A C 1
ATOM 1964 O O . LEU A 1 237 ? 10.573 -10.499 -21.874 1.00 92.62 237 LEU A O 1
ATOM 1968 N N . PHE A 1 238 ? 12.729 -10.282 -22.477 1.00 93.69 238 PHE A N 1
ATOM 1969 C CA . PHE A 1 238 ? 12.516 -9.306 -23.549 1.00 93.69 238 PHE A CA 1
ATOM 1970 C C . PHE A 1 238 ? 13.135 -9.690 -24.898 1.00 93.69 238 PHE A C 1
ATOM 1972 O O . PHE A 1 238 ? 13.241 -8.836 -25.775 1.00 93.69 238 PHE A O 1
ATOM 1979 N N . GLY A 1 239 ? 13.550 -10.944 -25.097 1.00 89.06 239 GLY A N 1
ATOM 1980 C CA . GLY A 1 239 ? 14.260 -11.379 -26.307 1.00 89.06 239 GLY A CA 1
ATOM 1981 C C . GLY A 1 239 ? 13.527 -11.067 -27.614 1.00 89.06 239 GLY A C 1
ATOM 1982 O O . GLY A 1 239 ? 14.159 -10.679 -28.592 1.00 89.06 239 GLY A O 1
ATOM 1983 N N . GLU A 1 240 ? 12.193 -11.129 -27.608 1.00 87.88 240 GLU A N 1
ATOM 1984 C CA . GLU A 1 240 ? 11.343 -10.774 -28.758 1.00 87.88 240 GLU A CA 1
ATOM 1985 C C . GLU A 1 240 ? 11.463 -9.299 -29.178 1.00 87.88 240 GLU A C 1
ATOM 1987 O O . GLU A 1 240 ? 11.274 -8.970 -30.346 1.00 87.88 240 GLU A O 1
ATOM 1992 N N . PHE A 1 241 ? 11.844 -8.416 -28.252 1.00 87.81 241 PHE A N 1
ATOM 1993 C CA . PHE A 1 241 ? 12.022 -6.985 -28.498 1.00 87.81 241 PHE A CA 1
ATOM 1994 C C . PHE A 1 241 ? 13.465 -6.610 -28.875 1.00 87.81 241 PHE A C 1
ATOM 1996 O O . PHE A 1 241 ? 13.703 -5.489 -29.322 1.00 87.81 241 PHE A O 1
ATOM 2003 N N . LEU A 1 242 ? 14.437 -7.518 -28.704 1.00 81.31 242 LEU A N 1
ATOM 2004 C CA . LEU A 1 242 ? 15.849 -7.266 -29.036 1.00 81.31 242 LEU A CA 1
ATOM 2005 C C . LEU A 1 242 ? 16.118 -7.297 -30.546 1.00 81.31 242 LEU A C 1
ATOM 2007 O O . LEU A 1 242 ? 17.051 -6.642 -31.001 1.00 81.31 242 LEU A O 1
ATOM 2011 N N . ASN A 1 243 ? 15.280 -8.011 -31.302 1.00 66.25 243 ASN A N 1
ATOM 2012 C CA . ASN A 1 243 ? 15.370 -8.146 -32.759 1.00 66.25 243 ASN A CA 1
ATOM 2013 C C . ASN A 1 243 ? 14.517 -7.115 -33.516 1.00 66.25 243 ASN A C 1
ATOM 2015 O O . ASN A 1 243 ? 14.381 -7.213 -34.734 1.00 66.25 243 ASN A O 1
ATOM 2019 N N . ILE A 1 244 ? 13.922 -6.133 -32.826 1.00 54.22 244 ILE A N 1
ATOM 2020 C CA . ILE A 1 244 ? 13.228 -5.019 -33.484 1.00 54.22 244 ILE A CA 1
ATOM 2021 C C . ILE A 1 244 ? 14.299 -4.045 -33.995 1.00 54.22 244 ILE A C 1
ATOM 2023 O O . ILE A 1 244 ? 14.521 -2.958 -33.459 1.00 54.22 244 ILE A O 1
ATOM 2027 N N . GLU A 1 245 ? 15.016 -4.474 -35.030 1.00 42.44 245 GLU A N 1
ATOM 2028 C CA . GLU A 1 245 ? 15.773 -3.586 -35.895 1.00 42.44 245 GLU A CA 1
ATOM 2029 C C . GLU A 1 245 ? 14.784 -2.653 -36.609 1.00 42.44 245 GLU A C 1
ATOM 2031 O O . GLU A 1 245 ? 13.885 -3.077 -37.330 1.00 42.44 245 GLU A O 1
ATOM 2036 N N . GLN A 1 246 ? 14.938 -1.353 -36.360 1.00 42.84 246 GLN A N 1
ATOM 2037 C CA . GLN A 1 246 ? 14.767 -0.284 -37.344 1.00 42.84 246 GLN A CA 1
ATOM 2038 C C . GLN A 1 246 ? 13.621 -0.441 -38.370 1.00 42.84 246 GLN A C 1
ATOM 2040 O O . GLN A 1 246 ? 13.865 -0.539 -39.569 1.00 42.84 246 GLN A O 1
ATOM 2045 N N . LYS A 1 247 ? 12.358 -0.247 -37.969 1.00 35.22 247 LYS A N 1
ATOM 2046 C CA . LYS A 1 247 ? 11.464 0.510 -38.865 1.00 35.22 247 LYS A CA 1
ATOM 2047 C C . LYS A 1 247 ? 11.783 1.990 -38.690 1.00 35.22 247 LYS A C 1
ATOM 2049 O O . LYS A 1 247 ? 11.148 2.691 -37.907 1.00 35.22 247 LYS A O 1
ATOM 2054 N N . GLN A 1 248 ? 12.804 2.455 -39.410 1.00 32.72 248 GLN A N 1
ATOM 2055 C CA . GLN A 1 248 ? 12.876 3.863 -39.778 1.00 32.72 248 GLN A CA 1
ATOM 2056 C C . GLN A 1 248 ? 11.575 4.189 -40.523 1.00 32.72 248 GLN A C 1
ATOM 2058 O O . GLN A 1 248 ? 11.336 3.693 -41.622 1.00 32.72 248 GLN A O 1
ATOM 2063 N N . LEU A 1 249 ? 10.703 4.989 -39.914 1.00 28.59 249 LEU A N 1
ATOM 2064 C CA . LEU A 1 249 ? 9.736 5.752 -40.696 1.00 28.59 249 LEU A CA 1
ATOM 2065 C C . LEU A 1 249 ? 10.557 6.673 -41.616 1.00 28.59 249 LEU A C 1
ATOM 2067 O O . LEU A 1 249 ? 11.516 7.280 -41.128 1.00 28.59 249 LEU A O 1
ATOM 2071 N N . PRO A 1 250 ? 10.252 6.755 -42.924 1.00 31.20 250 PRO A N 1
ATOM 2072 C CA . PRO A 1 250 ? 11.049 7.541 -43.852 1.00 31.20 250 PRO A CA 1
ATOM 2073 C C . PRO A 1 250 ? 11.109 8.997 -43.385 1.00 31.20 250 PRO A C 1
ATOM 2075 O O . PRO A 1 250 ? 10.089 9.669 -43.231 1.00 31.20 250 PRO A O 1
ATOM 2078 N N . MET A 1 251 ? 12.334 9.465 -43.145 1.00 34.91 251 MET A N 1
ATOM 2079 C CA . MET A 1 251 ? 12.662 10.872 -42.960 1.00 34.91 251 MET A CA 1
ATOM 2080 C C . MET A 1 251 ? 12.289 11.629 -44.236 1.00 34.91 251 MET A C 1
ATOM 2082 O O . MET A 1 251 ? 13.010 11.558 -45.227 1.00 34.91 251 MET A O 1
ATOM 2086 N N . ASN A 1 252 ? 11.193 12.384 -44.194 1.00 33.50 252 ASN A N 1
ATOM 2087 C CA . ASN A 1 252 ? 11.007 13.519 -45.087 1.00 33.50 252 ASN A CA 1
ATOM 2088 C C . ASN A 1 252 ? 11.313 14.803 -44.318 1.00 33.50 252 ASN A C 1
ATOM 2090 O O . ASN A 1 252 ? 10.644 15.156 -43.348 1.00 33.50 252 ASN A O 1
ATOM 2094 N N . ASN A 1 253 ? 12.356 15.482 -44.790 1.00 36.94 253 ASN A N 1
ATOM 2095 C CA . ASN A 1 253 ? 12.739 16.832 -44.414 1.00 36.94 253 ASN A CA 1
ATOM 2096 C C . ASN A 1 253 ? 11.546 17.792 -44.487 1.00 36.94 253 ASN A C 1
ATOM 2098 O O . ASN A 1 253 ? 10.949 17.951 -45.549 1.00 36.94 253 ASN A O 1
ATOM 2102 N N . MET A 1 254 ? 11.320 18.556 -43.419 1.00 30.31 254 MET A N 1
ATOM 2103 C CA . MET A 1 254 ? 11.162 19.999 -43.578 1.00 30.31 254 MET A CA 1
ATOM 2104 C C . MET A 1 254 ? 11.445 20.730 -42.267 1.00 30.31 254 MET A C 1
ATOM 2106 O O . MET A 1 254 ? 10.692 20.652 -41.298 1.00 30.31 254 MET A O 1
ATOM 2110 N N . ASN A 1 255 ? 12.541 21.486 -42.290 1.00 41.91 255 ASN A N 1
ATOM 2111 C CA . ASN A 1 255 ? 12.776 22.623 -41.418 1.00 41.91 255 ASN A CA 1
ATOM 2112 C C . ASN A 1 255 ? 11.539 23.533 -41.405 1.00 41.91 255 ASN A C 1
ATOM 2114 O O . ASN A 1 255 ? 11.216 24.156 -42.415 1.00 41.91 255 ASN A O 1
ATOM 2118 N N . LYS A 1 256 ? 10.901 23.659 -40.243 1.00 30.06 256 LYS A N 1
ATOM 2119 C CA . LYS A 1 256 ? 10.137 24.840 -39.835 1.00 30.06 256 LYS A CA 1
ATOM 2120 C C . LYS A 1 256 ? 10.300 24.998 -38.322 1.00 30.06 256 LYS A C 1
ATOM 2122 O O . LYS A 1 256 ? 10.206 23.994 -37.617 1.00 30.06 256 LYS A O 1
ATOM 2127 N N . PRO A 1 257 ? 10.544 26.212 -37.803 1.00 30.23 257 PRO A N 1
ATOM 2128 C CA . PRO A 1 257 ? 10.527 26.434 -36.368 1.00 30.23 257 PRO A CA 1
ATOM 2129 C C . PRO A 1 257 ? 9.082 26.261 -35.898 1.00 30.23 257 PRO A C 1
ATOM 2131 O O . PRO A 1 257 ? 8.209 27.065 -36.221 1.00 30.23 257 PRO A O 1
ATOM 2134 N N . ILE A 1 258 ? 8.814 25.167 -35.190 1.00 30.42 258 ILE A N 1
ATOM 2135 C CA . ILE A 1 258 ? 7.525 24.946 -34.544 1.00 30.42 258 ILE A CA 1
ATOM 2136 C C . ILE A 1 258 ? 7.595 25.674 -33.203 1.00 30.42 258 ILE A C 1
ATOM 2138 O O . ILE A 1 258 ? 8.196 25.204 -32.240 1.00 30.42 258 ILE A O 1
ATOM 2142 N N . SER A 1 259 ? 7.008 26.866 -33.179 1.00 30.44 259 SER A N 1
ATOM 2143 C CA . SER A 1 259 ? 6.493 27.495 -31.967 1.00 30.44 259 SER A CA 1
ATOM 2144 C C . SER A 1 259 ? 5.574 26.513 -31.220 1.00 30.44 259 SER A C 1
ATOM 2146 O O . SER A 1 259 ? 4.875 25.724 -31.864 1.00 30.44 259 SER A O 1
ATOM 2148 N N . PRO A 1 260 ? 5.530 26.531 -29.875 1.00 30.22 260 PRO A N 1
ATOM 2149 C CA . PRO A 1 260 ? 4.730 25.583 -29.113 1.00 30.22 260 PRO A CA 1
ATOM 2150 C C . PRO A 1 260 ? 3.246 25.906 -29.305 1.00 30.22 260 PRO A C 1
ATOM 2152 O O . PRO A 1 260 ? 2.671 26.738 -28.613 1.00 30.22 260 PRO A O 1
ATOM 2155 N N . THR A 1 261 ? 2.611 25.250 -30.270 1.00 39.62 261 THR A N 1
ATOM 2156 C CA . THR A 1 261 ? 1.156 25.225 -30.411 1.00 39.62 261 THR A CA 1
ATOM 2157 C C . THR A 1 261 ? 0.733 23.771 -30.570 1.00 39.62 261 THR A C 1
ATOM 2159 O O . THR A 1 261 ? 0.871 23.164 -31.625 1.00 39.62 261 THR A O 1
ATOM 2162 N N . GLY A 1 262 ? 0.288 23.177 -29.461 1.00 27.80 262 GLY A N 1
ATOM 2163 C CA . GLY A 1 262 ? -0.029 21.752 -29.395 1.00 27.80 262 GLY A CA 1
ATOM 2164 C C . GLY A 1 262 ? -0.490 21.301 -28.014 1.00 27.80 262 GLY A C 1
ATOM 2165 O O . GLY A 1 262 ? 0.153 20.456 -27.414 1.00 27.80 262 GLY A O 1
ATOM 2166 N N . LYS A 1 263 ? -1.581 21.916 -27.537 1.00 29.38 263 LYS A N 1
ATOM 2167 C CA . LYS A 1 263 ? -2.563 21.424 -26.549 1.00 29.38 263 LYS A CA 1
ATOM 2168 C C . LYS A 1 263 ? -1.996 20.653 -25.348 1.00 29.38 263 LYS A C 1
ATOM 2170 O O . LYS A 1 263 ? -1.797 19.441 -25.406 1.00 29.38 263 LYS A O 1
ATOM 2175 N N . SER A 1 264 ? -1.848 21.372 -24.233 1.00 27.59 264 SER A N 1
ATOM 2176 C CA . SER A 1 264 ? -1.767 20.751 -22.916 1.00 27.59 264 SER A CA 1
ATOM 2177 C C . SER A 1 264 ? -3.025 19.922 -22.648 1.00 27.59 264 SER A C 1
ATOM 2179 O O . SER A 1 264 ? -4.121 20.216 -23.134 1.00 27.59 264 SER A O 1
ATOM 2181 N N . PHE A 1 265 ? -2.848 18.871 -21.858 1.00 26.97 265 PHE A N 1
ATOM 2182 C CA . PHE A 1 265 ? -3.922 18.139 -21.202 1.00 26.97 265 PHE A CA 1
ATOM 2183 C C . PHE A 1 265 ? -4.501 18.997 -20.060 1.00 26.97 265 PHE A C 1
ATOM 2185 O O . PHE A 1 265 ? -4.492 18.586 -18.912 1.00 26.97 265 PHE A O 1
ATOM 2192 N N . ASP A 1 266 ? -5.012 20.191 -20.366 1.00 33.44 266 ASP A N 1
ATOM 2193 C CA . ASP A 1 266 ? -5.755 21.014 -19.410 1.00 33.44 266 ASP A CA 1
ATOM 2194 C C . ASP A 1 266 ? -7.098 21.388 -20.017 1.00 33.44 266 ASP A C 1
ATOM 2196 O O . ASP A 1 266 ? -7.234 22.409 -20.684 1.00 33.44 266 ASP A O 1
ATOM 2200 N N . SER A 1 267 ? -8.095 20.528 -19.821 1.00 28.48 267 SER A N 1
ATOM 2201 C CA . SER A 1 267 ? -9.521 20.884 -19.858 1.00 28.48 267 SER A CA 1
ATOM 2202 C C . SER A 1 267 ? -10.352 19.744 -19.263 1.00 28.48 267 SER A C 1
ATOM 2204 O O . SER A 1 267 ? -11.219 19.167 -19.912 1.00 28.48 267 SER A O 1
ATOM 2206 N N . VAL A 1 268 ? -10.098 19.413 -17.997 1.00 29.08 268 VAL A N 1
ATOM 2207 C CA . VAL A 1 268 ? -11.225 19.182 -17.088 1.00 29.08 268 VAL A CA 1
ATOM 2208 C C . VAL A 1 268 ? -11.384 20.514 -16.377 1.00 29.08 268 VAL A C 1
ATOM 2210 O O . VAL A 1 268 ? -10.438 20.967 -15.740 1.00 29.08 268 VAL A O 1
ATOM 2213 N N . ASN A 1 269 ? -12.520 21.176 -16.588 1.00 28.75 269 ASN A N 1
ATOM 2214 C CA . ASN A 1 269 ? -12.838 22.490 -16.036 1.00 28.75 269 ASN A CA 1
ATOM 2215 C C . ASN A 1 269 ? -12.490 22.559 -14.541 1.00 28.75 269 ASN A C 1
ATOM 2217 O O . ASN A 1 269 ? -13.256 22.098 -13.695 1.00 28.75 269 ASN A O 1
ATOM 2221 N N . MET A 1 270 ? -11.343 23.158 -14.223 1.00 28.00 270 MET A N 1
ATOM 2222 C CA . MET A 1 270 ? -11.090 23.692 -12.898 1.00 28.00 270 MET A CA 1
ATOM 2223 C C . MET A 1 270 ? -12.005 24.899 -12.756 1.00 28.00 270 MET A C 1
ATOM 2225 O O . MET A 1 270 ? -11.868 25.897 -13.464 1.00 28.00 270 MET A O 1
ATOM 2229 N N . ILE A 1 271 ? -12.974 24.780 -11.855 1.00 33.62 271 ILE A N 1
ATOM 2230 C CA . ILE A 1 271 ? -13.647 25.938 -11.277 1.00 33.62 271 ILE A CA 1
ATOM 2231 C C . ILE A 1 271 ? -12.525 26.865 -10.778 1.00 33.62 271 ILE A C 1
ATOM 2233 O O . ILE A 1 271 ? -11.619 26.365 -10.104 1.00 33.62 271 ILE A O 1
ATOM 2237 N N . PRO A 1 272 ? -12.524 28.171 -11.104 1.00 32.72 272 PRO A N 1
ATOM 2238 C CA . PRO A 1 272 ? -11.521 29.078 -10.567 1.00 32.72 272 PRO A CA 1
ATOM 2239 C C . PRO A 1 272 ? -11.571 28.979 -9.044 1.00 32.72 272 PRO A C 1
ATOM 2241 O O . PRO A 1 272 ? -12.644 29.146 -8.455 1.00 32.72 272 PRO A O 1
ATOM 2244 N N . LEU A 1 273 ? -10.441 28.671 -8.402 1.00 36.66 273 LEU A N 1
ATOM 2245 C CA . LEU A 1 273 ? -10.353 28.811 -6.955 1.00 36.66 273 LEU A CA 1
ATOM 2246 C C . LEU A 1 273 ? -10.733 30.257 -6.632 1.00 36.66 273 LEU A C 1
ATOM 2248 O O . LEU A 1 273 ? -10.230 31.200 -7.241 1.00 36.66 273 LEU A O 1
ATOM 2252 N N . ASN A 1 274 ? -11.709 30.408 -5.738 1.00 37.81 274 ASN A N 1
ATOM 2253 C CA . ASN A 1 274 ? -12.186 31.701 -5.272 1.00 37.81 274 ASN A CA 1
ATOM 2254 C C . ASN A 1 274 ? -10.961 32.556 -4.881 1.00 37.81 274 ASN A C 1
ATOM 2256 O O . ASN A 1 274 ? -10.113 32.031 -4.162 1.00 37.81 274 ASN A O 1
ATOM 2260 N N . PRO A 1 275 ? -10.845 33.831 -5.302 1.00 38.41 275 PRO A N 1
ATOM 2261 C CA . PRO A 1 275 ? -9.693 34.686 -4.991 1.00 38.41 275 PRO A CA 1
ATOM 2262 C C . PRO A 1 275 ? -9.340 34.760 -3.491 1.00 38.41 275 PRO A C 1
ATOM 2264 O O . PRO A 1 275 ? -8.213 35.084 -3.134 1.00 38.41 275 PRO A O 1
ATOM 2267 N N . ARG A 1 276 ? -10.270 34.388 -2.597 1.00 42.69 276 ARG A N 1
ATOM 2268 C CA . ARG A 1 276 ? -10.015 34.205 -1.158 1.00 42.69 276 ARG A CA 1
ATOM 2269 C C . ARG A 1 276 ? -9.112 33.013 -0.803 1.00 42.69 276 ARG A C 1
ATOM 2271 O O . ARG A 1 276 ? -8.462 33.053 0.235 1.00 42.69 276 ARG A O 1
ATOM 2278 N N . VAL A 1 277 ? -9.058 31.961 -1.618 1.00 39.38 277 VAL A N 1
ATOM 2279 C CA . VAL A 1 277 ? -8.268 30.743 -1.354 1.00 39.38 277 VAL A CA 1
ATOM 2280 C C . VAL A 1 277 ? -6.781 30.976 -1.615 1.00 39.38 277 VAL A C 1
ATOM 2282 O O . VAL A 1 277 ? -5.950 30.509 -0.837 1.00 39.38 277 VAL A O 1
ATOM 2285 N N . ASP A 1 278 ? -6.435 31.767 -2.631 1.00 41.41 278 ASP A N 1
ATOM 2286 C CA . ASP A 1 278 ? -5.045 32.168 -2.877 1.00 41.41 278 ASP A CA 1
ATOM 2287 C C . ASP A 1 278 ? -4.511 33.078 -1.760 1.00 41.41 278 ASP A C 1
ATOM 2289 O O . ASP A 1 278 ? -3.369 32.921 -1.320 1.00 41.41 278 ASP A O 1
ATOM 2293 N N . ASP A 1 279 ? -5.352 33.959 -1.212 1.00 45.75 279 ASP A N 1
ATOM 2294 C CA . ASP A 1 279 ? -5.011 34.771 -0.038 1.00 45.75 279 ASP A CA 1
ATOM 2295 C C . ASP A 1 279 ? -4.776 33.915 1.218 1.00 45.75 279 ASP A C 1
ATOM 2297 O O . ASP A 1 279 ? -3.849 34.185 1.989 1.00 45.75 279 ASP A O 1
ATOM 2301 N N . ILE A 1 280 ? -5.563 32.848 1.409 1.00 44.62 280 ILE A N 1
ATOM 2302 C CA . ILE A 1 280 ? -5.391 31.889 2.511 1.00 44.62 280 ILE A CA 1
ATOM 2303 C C . ILE A 1 280 ? -4.087 31.102 2.337 1.00 44.62 280 ILE A C 1
ATOM 2305 O O . ILE A 1 280 ? -3.293 31.034 3.275 1.00 44.62 280 ILE A O 1
ATOM 2309 N N . LEU A 1 281 ? -3.808 30.576 1.141 1.00 41.22 281 LEU A N 1
ATOM 2310 C CA . LEU A 1 281 ? -2.579 29.829 0.844 1.00 41.22 281 LEU A CA 1
ATOM 2311 C C . LEU A 1 281 ? -1.321 30.696 0.995 1.00 41.22 281 LEU A C 1
ATOM 2313 O O . LEU A 1 281 ? -0.303 30.237 1.522 1.00 41.22 281 LEU A O 1
ATOM 2317 N N . ASN A 1 282 ? -1.394 31.969 0.605 1.00 48.25 282 ASN A N 1
ATOM 2318 C CA . ASN A 1 282 ? -0.297 32.919 0.780 1.00 48.25 282 ASN A CA 1
ATOM 2319 C C . ASN A 1 282 ? -0.093 33.308 2.255 1.00 48.25 282 ASN A C 1
ATOM 2321 O O . ASN A 1 282 ? 1.052 33.423 2.703 1.00 48.25 282 ASN A O 1
ATOM 2325 N N . LYS A 1 283 ? -1.166 33.426 3.053 1.00 46.22 283 LYS A N 1
ATOM 2326 C CA . LYS A 1 283 ? -1.068 33.591 4.517 1.00 46.22 283 LYS A CA 1
ATOM 2327 C C . LYS A 1 283 ? -0.493 32.350 5.203 1.00 46.22 283 LYS A C 1
ATOM 2329 O O . LYS A 1 283 ? 0.361 32.496 6.075 1.00 46.22 283 LYS A O 1
ATOM 2334 N N . PHE A 1 284 ? -0.879 31.150 4.769 1.00 41.31 284 PHE A N 1
ATOM 2335 C CA . PHE A 1 284 ? -0.327 29.877 5.246 1.00 41.31 284 PHE A CA 1
ATOM 2336 C C . PHE A 1 284 ? 1.178 29.768 4.974 1.00 41.31 284 PHE A C 1
ATOM 2338 O O . PHE A 1 284 ? 1.947 29.451 5.881 1.00 41.31 284 PHE A O 1
ATOM 2345 N N . LYS A 1 285 ? 1.627 30.117 3.761 1.00 44.62 285 LYS A N 1
ATOM 2346 C CA . LYS A 1 285 ? 3.059 30.161 3.418 1.00 44.62 285 LYS A CA 1
ATOM 2347 C C . LYS A 1 285 ? 3.838 31.170 4.263 1.00 44.62 285 LYS A C 1
ATOM 2349 O O . LYS A 1 285 ? 4.976 30.894 4.629 1.00 44.62 285 LYS A O 1
ATOM 2354 N N . LYS A 1 28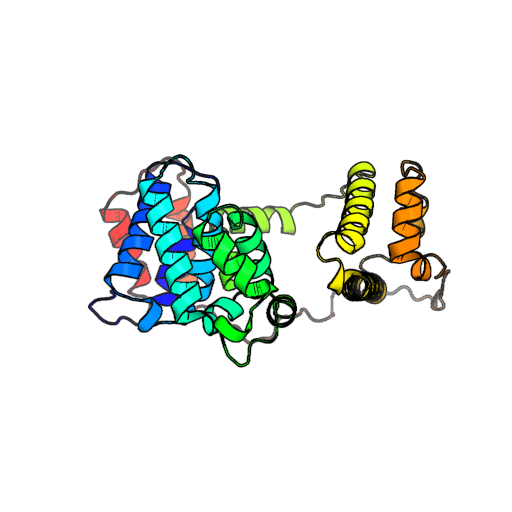6 ? 3.224 32.307 4.614 1.00 49.22 286 LYS A N 1
ATOM 2355 C CA . LYS A 1 286 ? 3.830 33.340 5.472 1.00 49.22 286 LYS A CA 1
ATOM 2356 C C . LYS A 1 286 ? 3.925 32.926 6.949 1.00 49.22 286 LYS A C 1
ATOM 2358 O O . LYS A 1 286 ? 4.820 33.389 7.645 1.00 49.22 286 LYS A O 1
ATOM 2363 N N . ILE A 1 287 ? 3.026 32.062 7.429 1.00 47.91 287 ILE A N 1
ATOM 2364 C CA . ILE A 1 287 ? 3.069 31.499 8.793 1.00 47.91 287 ILE A CA 1
ATOM 2365 C C . ILE A 1 287 ? 4.062 30.327 8.867 1.00 47.91 287 ILE A C 1
ATOM 2367 O O . ILE A 1 287 ? 4.790 30.198 9.846 1.00 47.91 287 ILE A O 1
ATOM 2371 N N . SER A 1 288 ? 4.143 29.518 7.808 1.00 40.69 288 SER A N 1
ATOM 2372 C CA . SER A 1 288 ? 4.996 28.325 7.736 1.00 40.69 288 SER A CA 1
ATOM 2373 C C . SER A 1 288 ? 6.469 28.609 7.397 1.00 40.69 288 SER A C 1
ATOM 2375 O O . SER A 1 288 ? 7.275 27.676 7.363 1.00 40.69 288 SER A O 1
ATOM 2377 N N . SER A 1 289 ? 6.849 29.862 7.118 1.00 43.94 289 SER A N 1
ATOM 2378 C CA . SER A 1 289 ? 8.214 30.201 6.693 1.00 43.94 289 SER A CA 1
ATOM 2379 C C . SER A 1 289 ? 9.245 30.228 7.826 1.00 43.94 289 SER A C 1
ATOM 2381 O O . SER A 1 289 ? 10.434 30.351 7.540 1.00 43.94 289 SER A O 1
ATOM 2383 N N . ASP A 1 290 ? 8.832 30.094 9.090 1.00 44.66 290 ASP A N 1
ATOM 2384 C CA . ASP A 1 290 ? 9.743 30.167 10.235 1.00 44.66 290 ASP A CA 1
ATOM 2385 C C . ASP A 1 290 ? 9.907 28.797 10.915 1.00 44.66 290 ASP A C 1
ATOM 2387 O O . ASP A 1 290 ? 9.113 28.381 11.760 1.00 44.66 290 ASP A O 1
ATOM 2391 N N . LYS A 1 291 ? 10.950 28.064 10.505 1.00 47.00 291 LYS A N 1
ATOM 2392 C CA . LYS A 1 291 ? 11.184 26.645 10.845 1.00 47.00 291 LYS A CA 1
ATOM 2393 C C . LYS A 1 291 ? 11.399 26.355 12.339 1.00 47.00 291 LYS A C 1
ATOM 2395 O O . LYS A 1 291 ? 11.427 25.188 12.712 1.00 47.00 291 LYS A O 1
ATOM 2400 N N . ASN A 1 292 ? 11.534 27.381 13.181 1.00 45.16 292 ASN A N 1
ATOM 2401 C CA . ASN A 1 292 ? 11.851 27.242 14.607 1.00 45.16 292 ASN A CA 1
ATOM 2402 C C . ASN A 1 292 ? 10.721 27.675 15.556 1.00 45.16 292 ASN A C 1
ATOM 2404 O O . ASN A 1 292 ? 10.923 27.709 16.772 1.00 45.16 292 ASN A O 1
ATOM 2408 N N . LYS A 1 293 ? 9.529 28.011 15.049 1.00 45.59 293 LYS A N 1
ATOM 2409 C CA . LYS A 1 293 ? 8.430 28.482 15.900 1.00 45.59 293 LYS A CA 1
ATOM 2410 C C . LYS A 1 293 ? 7.545 27.314 16.354 1.00 45.59 293 LYS A C 1
ATOM 2412 O O . LYS A 1 293 ? 6.886 26.674 15.542 1.00 45.59 293 LYS A O 1
ATOM 2417 N N . LYS A 1 294 ? 7.497 27.043 17.666 1.00 44.28 294 LYS A N 1
ATOM 2418 C CA . LYS A 1 294 ? 6.459 26.181 18.265 1.00 44.28 294 LYS A CA 1
ATOM 2419 C C . LYS A 1 294 ? 5.115 26.906 18.163 1.00 44.28 294 LYS A C 1
ATOM 2421 O O . LYS A 1 294 ? 4.955 27.970 18.757 1.00 44.28 294 LYS A O 1
ATOM 2426 N N . TYR A 1 295 ? 4.173 26.347 17.407 1.00 45.28 295 TYR A N 1
ATOM 2427 C CA . TYR A 1 295 ? 2.836 26.921 17.247 1.00 45.28 295 TYR A CA 1
ATOM 2428 C C . TYR A 1 295 ? 2.074 26.870 18.571 1.00 45.28 295 TYR A C 1
ATOM 2430 O O . TYR A 1 295 ? 1.948 25.814 19.196 1.00 45.28 295 TYR A O 1
ATOM 2438 N N . SER A 1 296 ? 1.580 28.022 19.018 1.00 45.78 296 SER A N 1
ATOM 2439 C CA . SER A 1 296 ? 0.778 28.101 20.229 1.00 45.78 296 SER A CA 1
ATOM 2440 C C . SER A 1 296 ? -0.612 27.509 19.994 1.00 45.78 296 SER A C 1
ATOM 2442 O O . SER A 1 296 ? -1.109 27.398 18.871 1.00 45.78 296 SER A O 1
ATOM 2444 N N . ARG A 1 297 ? -1.296 27.168 21.087 1.00 37.97 297 ARG A N 1
ATOM 2445 C CA . ARG A 1 297 ? -2.685 26.691 21.051 1.00 37.97 297 ARG A CA 1
ATOM 2446 C C . ARG A 1 297 ? -3.646 27.723 20.436 1.00 37.97 297 ARG A C 1
ATOM 2448 O O . ARG A 1 297 ? -4.719 27.333 19.992 1.00 37.97 297 ARG A O 1
ATOM 2455 N N . GLN A 1 298 ? -3.272 29.007 20.413 1.00 41.78 298 GLN A N 1
ATOM 2456 C CA . GLN A 1 298 ? -4.042 30.066 19.761 1.00 41.78 298 GLN A CA 1
ATOM 2457 C C . GLN A 1 298 ? -3.795 30.090 18.247 1.00 41.78 298 GLN A C 1
ATOM 2459 O O . GLN A 1 298 ? -4.760 30.144 17.495 1.00 41.78 298 GLN A O 1
ATOM 2464 N N . ASP A 1 299 ? -2.550 29.889 17.798 1.00 43.84 299 ASP A N 1
ATOM 2465 C CA . ASP A 1 299 ? -2.222 29.783 16.365 1.00 43.84 299 ASP A CA 1
ATOM 2466 C C . ASP A 1 299 ? -2.974 28.614 15.702 1.00 43.84 299 ASP A C 1
ATOM 2468 O O . ASP A 1 299 ? -3.487 28.735 14.591 1.00 43.84 299 ASP A O 1
ATOM 2472 N N . MET A 1 300 ? -3.112 27.486 16.412 1.00 40.66 300 MET A N 1
ATOM 2473 C CA . MET A 1 300 ? -3.907 26.343 15.944 1.00 40.66 300 MET A CA 1
ATOM 2474 C C . MET A 1 300 ? -5.411 26.639 15.892 1.00 40.66 300 MET A C 1
ATOM 2476 O O . MET A 1 300 ? -6.089 26.166 14.984 1.00 40.66 300 MET A O 1
ATOM 2480 N N . LYS A 1 301 ? -5.949 27.423 16.835 1.00 40.72 301 LYS A N 1
ATOM 2481 C CA . LYS A 1 301 ? -7.364 27.832 16.812 1.00 40.72 301 LYS A CA 1
ATOM 2482 C C . LYS A 1 301 ? -7.655 28.788 15.658 1.00 40.72 301 LYS A C 1
ATOM 2484 O O . LYS A 1 301 ? -8.681 28.631 15.003 1.00 40.72 301 LYS A O 1
ATOM 2489 N N . ASP A 1 302 ? -6.740 29.707 15.375 1.00 44.00 302 ASP A N 1
ATOM 2490 C CA . ASP A 1 302 ? -6.874 30.660 14.273 1.00 44.00 302 ASP A CA 1
ATOM 2491 C C . ASP A 1 302 ? -6.779 29.941 12.910 1.00 44.00 302 ASP A C 1
ATOM 2493 O O . ASP A 1 302 ? -7.562 30.227 12.004 1.00 44.00 302 ASP A O 1
ATOM 2497 N N . LEU A 1 303 ? -5.909 28.926 12.792 1.00 43.53 303 LEU A N 1
ATOM 2498 C CA . LEU A 1 303 ? -5.833 28.021 11.632 1.00 43.53 303 LEU A CA 1
ATOM 2499 C C . LEU A 1 303 ? -7.123 27.217 11.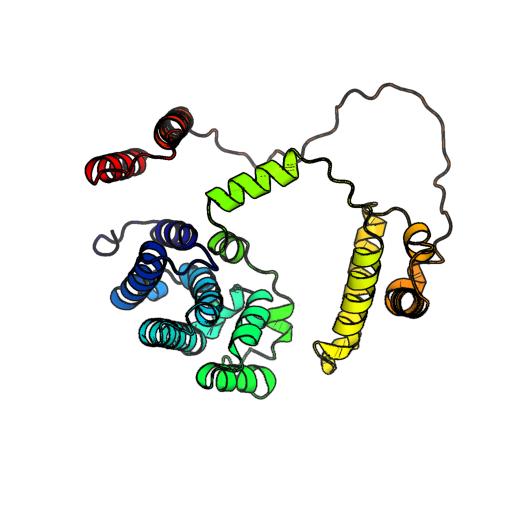421 1.00 43.53 303 LEU A C 1
ATOM 2501 O O . LEU A 1 303 ? -7.561 27.032 10.288 1.00 43.53 303 LEU A O 1
ATOM 2505 N N . ILE A 1 304 ? -7.746 26.754 12.506 1.00 41.72 304 ILE A N 1
ATOM 2506 C CA . ILE A 1 304 ? -9.018 26.027 12.453 1.00 41.72 304 ILE A CA 1
ATOM 2507 C C . ILE A 1 304 ? -10.170 26.963 12.052 1.00 41.72 304 ILE A C 1
ATOM 2509 O O . ILE A 1 304 ? -10.983 26.569 11.221 1.00 41.72 304 ILE A O 1
ATOM 2513 N N . SER A 1 305 ? -10.222 28.199 12.564 1.00 41.34 305 SER A N 1
ATOM 2514 C CA . SER A 1 305 ? -11.239 29.196 12.174 1.00 41.34 305 SER A CA 1
ATOM 2515 C C . SER A 1 305 ? -11.141 29.552 10.688 1.00 41.34 305 SER A C 1
ATOM 2517 O O . SER A 1 305 ? -12.144 29.546 9.982 1.00 41.34 305 SER A O 1
ATOM 2519 N N . LEU A 1 306 ? -9.921 29.753 10.177 1.00 42.22 306 LEU A N 1
ATOM 2520 C CA . LEU A 1 306 ? -9.666 30.064 8.763 1.00 42.22 306 LEU A CA 1
ATOM 2521 C C . LEU A 1 306 ? -10.138 28.965 7.797 1.00 42.22 306 LEU A C 1
ATOM 2523 O O . LEU A 1 306 ? -10.509 29.267 6.666 1.00 42.22 306 LEU A O 1
ATOM 2527 N N . CYS A 1 307 ? -10.133 27.703 8.230 1.00 39.03 307 CYS A N 1
ATOM 2528 C CA . CYS A 1 307 ? -10.641 26.575 7.447 1.00 39.03 307 CYS A CA 1
ATOM 2529 C C . CYS A 1 307 ? -12.172 26.433 7.511 1.00 39.03 307 CYS A C 1
ATOM 2531 O O . CYS A 1 307 ? -12.751 25.769 6.653 1.00 39.03 307 CYS A O 1
ATOM 2533 N N . LEU A 1 308 ? -12.819 27.016 8.524 1.00 35.69 308 LEU A N 1
ATOM 2534 C CA . LEU A 1 308 ? -14.264 26.929 8.749 1.00 35.69 308 LEU A CA 1
ATOM 2535 C C . LEU A 1 308 ? -15.031 28.106 8.125 1.00 35.69 308 LEU A C 1
ATOM 2537 O O . LEU A 1 308 ? -16.157 27.913 7.679 1.00 35.69 308 LEU A O 1
ATOM 2541 N N . ASP A 1 309 ? -14.410 29.282 8.002 1.00 34.00 309 ASP A N 1
ATOM 2542 C CA . ASP A 1 309 ? -15.031 30.502 7.450 1.00 34.00 309 ASP A CA 1
ATOM 2543 C C . ASP A 1 309 ? -15.045 30.563 5.900 1.00 34.00 309 ASP A C 1
ATOM 2545 O O . ASP A 1 309 ? -15.309 31.608 5.301 1.00 34.00 309 ASP A O 1
ATOM 2549 N N . GLY A 1 310 ? -14.740 29.445 5.231 1.00 36.44 310 GLY A N 1
ATOM 2550 C CA . GLY A 1 310 ? -14.660 29.314 3.771 1.00 36.44 310 GLY A CA 1
ATOM 2551 C C . GLY A 1 310 ? -15.814 28.553 3.106 1.00 36.44 310 GLY A C 1
ATOM 2552 O O . GLY A 1 310 ? -15.604 28.030 2.010 1.00 36.44 310 GLY A O 1
ATOM 2553 N N . VAL A 1 311 ? -16.982 28.449 3.755 1.00 36.00 311 VAL A N 1
ATOM 2554 C CA . VAL A 1 311 ? -18.217 27.884 3.164 1.00 36.00 311 VAL A CA 1
ATOM 2555 C C . VAL A 1 311 ? -19.016 28.956 2.435 1.00 36.00 311 VAL A C 1
ATOM 2557 O O . VAL A 1 311 ? -19.224 30.041 3.025 1.00 36.00 311 VAL A O 1
#